Protein AF-A0A485NS63-F1 (afdb_monomer_lite)

InterPro domains:
  IPR000435 Tektins [PR00511] (71-87)
  IPR000435 Tektins [PR00511] (90-110)
  IPR000435 Tektins [PR00511] (144-156)
  IPR000435 Tektins [PTHR19960] (3-173)
  IPR048256 Tektin-like [PF03148] (3-168)

Secondary structure (DSSP, 8-state):
-HHHHHHHHHHHHHHHHHHHHHHHHHHHHHHHHHHHHHHHHHHHHHHHHHHHHHHHHHHHHHHHHHHHHHHHHHHHHHHHHHHHHHHHHHHT-SS-----SHHHHHHHHHHHHHHHHHHHHHHHHHHHHHHHHHHHHHHHHHHHHHHHHHHHHHIIIIIIHHHTSS----S-SSSS---S-------S-SSS------S---PPPPPPP-----------------------

Structure (mmCIF, N/CA/C/O backbone):
data_AF-A0A485NS63-F1
#
_entry.id   AF-A0A485NS63-F1
#
loop_
_atom_site.group_PDB
_atom_site.id
_atom_site.type_symbol
_atom_site.label_atom_id
_atom_site.label_alt_id
_atom_site.label_comp_id
_atom_site.label_asym_id
_atom_site.label_entity_id
_atom_site.label_seq_id
_atom_site.pdbx_PDB_ins_code
_atom_site.Cartn_x
_atom_site.Cartn_y
_atom_site.Cartn_z
_atom_site.occupancy
_atom_site.B_iso_or_equiv
_atom_site.auth_seq_id
_atom_site.auth_comp_id
_atom_site.auth_asym_id
_atom_site.auth_atom_id
_atom_site.pdbx_PDB_model_num
ATOM 1 N N . MET A 1 1 ? 49.672 12.891 -60.555 1.00 62.12 1 MET A N 1
ATOM 2 C CA . MET A 1 1 ? 48.317 12.352 -60.822 1.00 62.12 1 MET A CA 1
ATOM 3 C C . MET A 1 1 ? 48.054 11.037 -60.088 1.00 62.12 1 MET A C 1
ATOM 5 O O . MET A 1 1 ? 47.047 10.974 -59.404 1.00 62.12 1 MET A O 1
ATOM 9 N N . TRP A 1 2 ? 48.939 10.032 -60.141 1.00 69.06 2 TRP A N 1
ATOM 10 C CA . TRP A 1 2 ? 48.730 8.745 -59.444 1.00 69.06 2 TRP A CA 1
ATOM 11 C C . TRP A 1 2 ? 48.793 8.838 -57.904 1.00 69.06 2 TRP A C 1
ATOM 13 O O . TRP A 1 2 ? 47.933 8.287 -57.229 1.00 69.06 2 TRP A O 1
ATOM 23 N N . ALA A 1 3 ? 49.727 9.629 -57.355 1.00 76.44 3 ALA A N 1
ATOM 24 C CA . ALA A 1 3 ? 49.840 9.862 -55.908 1.00 76.44 3 ALA A CA 1
ATOM 25 C C . ALA A 1 3 ? 48.551 10.436 -55.284 1.00 76.44 3 ALA A C 1
ATOM 27 O O . ALA A 1 3 ? 48.070 9.915 -54.286 1.00 76.44 3 ALA A O 1
ATOM 28 N N . ASN A 1 4 ? 47.932 11.433 -55.929 1.00 83.44 4 ASN A N 1
ATOM 29 C CA . ASN A 1 4 ? 46.670 12.023 -55.463 1.00 83.44 4 ASN A CA 1
ATOM 30 C C . ASN A 1 4 ? 45.519 11.004 -55.475 1.00 83.44 4 ASN A C 1
ATOM 32 O O . ASN A 1 4 ? 44.643 11.055 -54.623 1.00 83.44 4 ASN A O 1
ATOM 36 N N . SER A 1 5 ? 45.509 10.073 -56.437 1.00 88.44 5 SER A N 1
ATOM 37 C CA . SER A 1 5 ? 44.486 9.026 -56.482 1.00 88.44 5 SER A CA 1
ATOM 38 C C . SER A 1 5 ? 44.635 8.041 -55.327 1.00 88.44 5 SER A C 1
ATOM 40 O O . SER A 1 5 ? 43.624 7.630 -54.777 1.00 88.44 5 SER A O 1
ATOM 42 N N . ILE A 1 6 ? 45.863 7.657 -54.969 1.00 87.88 6 ILE A N 1
ATOM 43 C CA . ILE A 1 6 ? 46.128 6.736 -53.852 1.00 87.88 6 ILE A CA 1
ATOM 44 C C . ILE A 1 6 ? 45.736 7.379 -52.525 1.00 87.88 6 ILE A C 1
ATOM 46 O O . ILE A 1 6 ? 45.041 6.748 -51.737 1.00 87.88 6 ILE A O 1
ATOM 50 N N . GLN A 1 7 ? 46.093 8.650 -52.326 1.00 89.31 7 GLN A N 1
ATOM 51 C CA . GLN A 1 7 ? 45.705 9.399 -51.129 1.00 89.31 7 GLN A CA 1
ATOM 52 C C . GLN A 1 7 ? 44.182 9.442 -50.943 1.00 89.31 7 GLN A C 1
ATOM 54 O O . GLN A 1 7 ? 43.695 9.176 -49.851 1.00 89.31 7 GLN A O 1
ATOM 59 N N . LEU A 1 8 ? 43.415 9.672 -52.015 1.00 90.69 8 LEU A N 1
ATOM 60 C CA . LEU A 1 8 ? 41.949 9.646 -51.949 1.00 90.69 8 LEU A CA 1
ATOM 61 C C . LEU A 1 8 ? 41.385 8.266 -51.572 1.00 90.69 8 LEU A C 1
ATOM 63 O O . LEU A 1 8 ? 40.382 8.190 -50.864 1.00 90.69 8 LEU A O 1
ATOM 67 N N . TRP A 1 9 ? 42.008 7.174 -52.027 1.00 89.81 9 TRP A N 1
ATOM 68 C CA . TRP A 1 9 ? 41.602 5.819 -51.637 1.00 89.81 9 TRP A CA 1
ATOM 69 C C . TRP A 1 9 ? 41.894 5.536 -50.164 1.00 89.81 9 TRP A C 1
ATOM 71 O O . TRP A 1 9 ? 41.043 4.982 -49.472 1.00 89.81 9 TRP A O 1
ATOM 81 N N . GLU A 1 10 ? 43.066 5.938 -49.676 1.00 90.38 10 GLU A N 1
ATOM 82 C CA . GLU A 1 10 ? 43.436 5.800 -48.264 1.00 90.38 10 GLU A CA 1
ATOM 83 C C . GLU A 1 10 ? 42.509 6.622 -47.359 1.00 90.38 10 GLU A C 1
ATOM 85 O O . GLU A 1 10 ? 42.050 6.130 -46.327 1.00 90.38 10 GLU A O 1
ATOM 90 N N . GLU A 1 11 ? 42.175 7.851 -47.755 1.00 92.12 11 GLU A N 1
ATOM 91 C CA . GLU A 1 11 ? 41.194 8.685 -47.055 1.00 92.12 11 GLU A CA 1
ATOM 92 C C . GLU A 1 11 ? 39.806 8.036 -47.041 1.00 92.12 11 GLU A C 1
ATOM 94 O O . GLU A 1 11 ? 39.180 7.961 -45.982 1.00 92.12 11 GLU A O 1
ATOM 99 N N . ALA A 1 12 ? 39.337 7.512 -48.178 1.00 90.31 12 ALA A N 1
ATOM 100 C CA . ALA A 1 12 ? 38.055 6.817 -48.260 1.00 90.31 12 ALA A CA 1
ATOM 101 C C . ALA A 1 12 ? 38.012 5.577 -47.350 1.00 90.31 12 ALA A C 1
ATOM 103 O O . ALA A 1 12 ? 37.054 5.407 -46.596 1.00 90.31 12 ALA A O 1
ATOM 104 N N . GLU A 1 13 ? 39.058 4.749 -47.358 1.00 87.31 13 GLU A N 1
ATOM 105 C CA . GLU A 1 13 ? 39.154 3.558 -46.505 1.00 87.31 13 GLU A CA 1
ATOM 106 C C . GLU A 1 13 ? 39.173 3.929 -45.013 1.00 87.31 13 GLU A C 1
ATOM 108 O O . GLU A 1 13 ? 38.449 3.341 -44.204 1.00 87.31 13 GLU A O 1
ATOM 113 N N . ASN A 1 14 ? 39.929 4.968 -44.644 1.00 89.00 14 ASN A N 1
ATOM 114 C CA . ASN A 1 14 ? 39.957 5.484 -43.275 1.00 89.00 14 ASN A CA 1
ATOM 115 C C . ASN A 1 14 ? 38.586 6.016 -42.829 1.00 89.00 14 ASN A C 1
ATOM 117 O O . ASN A 1 14 ? 38.180 5.791 -41.681 1.00 89.00 14 ASN A O 1
ATOM 121 N N . LEU A 1 15 ? 37.848 6.682 -43.722 1.00 90.62 15 LEU A N 1
ATOM 122 C CA . LEU A 1 15 ? 36.483 7.138 -43.455 1.00 90.62 15 LEU A CA 1
ATOM 123 C C . LEU A 1 15 ? 35.522 5.961 -43.257 1.00 90.62 15 LEU A C 1
ATOM 125 O O . LEU A 1 15 ? 34.758 5.977 -42.293 1.00 90.62 15 LEU A O 1
ATOM 129 N N . PHE A 1 16 ? 35.578 4.922 -44.096 1.00 87.50 16 PHE A N 1
ATOM 130 C CA . PHE A 1 16 ? 34.734 3.731 -43.930 1.00 87.50 16 PHE A CA 1
ATOM 131 C C . PHE A 1 16 ? 35.023 2.992 -42.629 1.00 87.50 16 PHE A C 1
ATOM 133 O O . PHE A 1 16 ? 34.089 2.615 -41.917 1.00 87.50 16 PHE A O 1
ATOM 140 N N . LYS A 1 17 ? 36.303 2.827 -42.287 1.00 84.50 17 LYS A N 1
ATOM 141 C CA . LYS A 1 17 ? 36.715 2.215 -41.024 1.00 84.50 17 LYS A CA 1
ATOM 142 C C . LYS A 1 17 ? 36.191 3.008 -39.828 1.00 84.50 17 LYS A C 1
ATOM 144 O O . LYS A 1 17 ? 35.553 2.441 -38.945 1.00 84.50 17 LYS A O 1
ATOM 149 N N . THR A 1 18 ? 36.380 4.327 -39.845 1.00 88.38 18 THR A N 1
ATOM 150 C CA . THR A 1 18 ? 35.898 5.215 -38.778 1.00 88.38 18 THR A CA 1
ATOM 151 C C . THR A 1 18 ? 34.375 5.180 -38.663 1.00 88.38 18 THR A C 1
ATOM 153 O O . THR A 1 18 ? 33.852 5.101 -37.553 1.00 88.38 18 THR A O 1
ATOM 156 N N . LEU A 1 19 ? 33.655 5.189 -39.789 1.00 88.75 19 LEU A N 1
ATOM 157 C CA . LEU A 1 19 ? 32.196 5.094 -39.815 1.00 88.75 19 LEU A CA 1
ATOM 158 C C . LEU A 1 19 ? 31.712 3.763 -39.230 1.00 88.75 19 LEU A C 1
ATOM 160 O O . LEU A 1 19 ? 30.816 3.760 -38.390 1.00 88.75 19 LEU A O 1
ATOM 164 N N . SER A 1 20 ? 32.322 2.645 -39.627 1.00 87.00 20 SER A N 1
ATOM 165 C CA . SER A 1 20 ? 31.996 1.320 -39.089 1.00 87.00 20 SER A CA 1
ATOM 166 C C . SER A 1 20 ? 32.211 1.265 -37.575 1.00 87.00 20 SER A C 1
ATOM 168 O O . SER A 1 20 ? 31.319 0.839 -36.838 1.00 87.00 20 SER A O 1
ATOM 170 N N . ASP A 1 21 ? 33.355 1.761 -37.095 1.00 87.25 21 ASP A N 1
ATOM 171 C CA . ASP A 1 21 ? 33.666 1.822 -35.664 1.00 87.25 21 ASP A CA 1
ATOM 172 C C . ASP A 1 21 ? 32.673 2.712 -34.904 1.00 87.25 21 ASP A C 1
ATOM 174 O O . ASP A 1 21 ? 32.244 2.375 -33.799 1.00 87.25 21 ASP A O 1
ATOM 178 N N . GLN A 1 22 ? 32.279 3.850 -35.484 1.00 90.06 22 GLN A N 1
ATOM 179 C CA . GLN A 1 22 ? 31.280 4.746 -34.900 1.00 90.06 22 GLN A CA 1
ATOM 180 C C . GLN A 1 22 ? 29.894 4.098 -34.846 1.00 90.06 22 GLN A C 1
ATOM 182 O O . GLN A 1 22 ? 29.249 4.157 -33.800 1.00 90.06 22 GLN A O 1
ATOM 187 N N . MET A 1 23 ? 29.447 3.449 -35.923 1.00 89.62 23 MET A N 1
ATOM 188 C CA . MET A 1 23 ? 28.164 2.740 -35.962 1.00 89.62 23 MET A CA 1
ATOM 189 C C . MET A 1 23 ? 28.118 1.621 -34.918 1.00 89.62 23 MET A C 1
ATOM 191 O O . MET A 1 23 ? 27.138 1.509 -34.180 1.00 89.62 23 MET A O 1
ATOM 195 N N . TRP A 1 24 ? 29.196 0.841 -34.802 1.00 87.94 24 TRP A N 1
ATOM 196 C CA . TRP A 1 24 ? 29.313 -0.214 -33.797 1.00 87.94 24 TRP A CA 1
ATOM 197 C C . TRP A 1 24 ? 29.271 0.336 -32.368 1.00 87.94 24 TRP A C 1
ATOM 199 O O . TRP A 1 24 ? 28.529 -0.171 -31.521 1.00 87.94 24 TRP A O 1
ATOM 209 N N . LYS A 1 25 ? 30.032 1.404 -32.096 1.00 91.88 25 LYS A N 1
ATOM 210 C CA . LYS A 1 25 ? 30.031 2.077 -30.790 1.00 91.88 25 LYS A CA 1
ATOM 211 C C . LYS A 1 25 ? 28.646 2.605 -30.438 1.00 91.88 25 LYS A C 1
ATOM 213 O O . LYS A 1 25 ? 28.197 2.384 -29.321 1.00 91.88 25 LYS A O 1
ATOM 218 N N . GLN A 1 26 ? 27.958 3.259 -31.373 1.00 90.88 26 GLN A N 1
ATOM 219 C CA . GLN A 1 26 ? 26.610 3.779 -31.136 1.00 90.88 26 GLN A CA 1
ATOM 220 C C . GLN A 1 26 ? 25.624 2.656 -30.816 1.00 90.88 26 GLN A C 1
ATOM 222 O O . GLN A 1 26 ? 24.935 2.718 -29.800 1.00 90.88 26 GLN A O 1
ATOM 227 N N . PHE A 1 27 ? 25.613 1.590 -31.618 1.00 90.88 27 PHE A N 1
ATOM 228 C CA . PHE A 1 27 ? 24.763 0.430 -31.361 1.00 90.88 27 PHE A CA 1
ATOM 229 C C . PHE A 1 27 ? 25.029 -0.177 -29.978 1.00 90.88 27 PHE A C 1
ATOM 231 O O 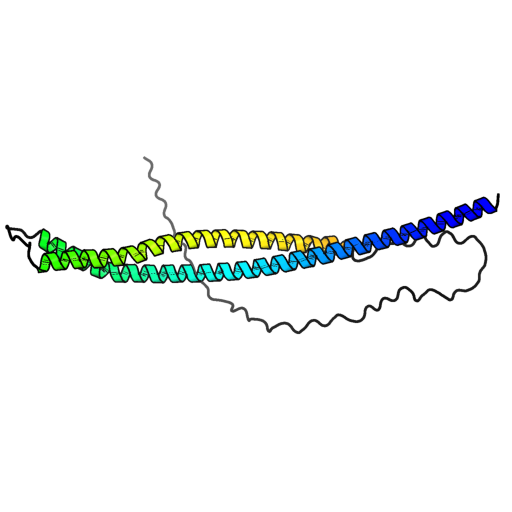. PHE A 1 27 ? 24.106 -0.330 -29.179 1.00 90.88 27 PHE A O 1
ATOM 238 N N . THR A 1 28 ? 26.298 -0.427 -29.651 1.00 91.81 28 THR A N 1
ATOM 239 C CA . THR A 1 28 ? 26.693 -0.997 -28.355 1.00 91.81 28 THR A CA 1
ATOM 240 C C . THR A 1 28 ? 26.289 -0.086 -27.196 1.00 91.81 28 THR A C 1
ATOM 242 O O . THR A 1 28 ? 25.679 -0.548 -26.237 1.00 91.81 28 THR A O 1
ATOM 245 N N . ASN A 1 29 ? 26.560 1.218 -27.299 1.00 94.25 29 ASN A N 1
ATOM 246 C CA . ASN A 1 29 ? 26.225 2.189 -26.260 1.00 94.25 29 ASN A CA 1
ATOM 247 C C . ASN A 1 29 ? 24.711 2.277 -26.029 1.00 94.25 29 ASN A C 1
ATOM 249 O O . ASN A 1 29 ? 24.271 2.281 -24.882 1.00 94.25 29 ASN A O 1
ATOM 253 N N . THR A 1 30 ? 23.909 2.309 -27.099 1.00 93.12 30 THR A N 1
ATOM 254 C CA . THR A 1 30 ? 22.442 2.335 -26.975 1.00 93.12 30 THR A CA 1
ATOM 255 C C . THR A 1 30 ? 21.895 1.052 -26.351 1.00 93.12 30 THR A C 1
ATOM 257 O O . THR A 1 30 ? 21.056 1.127 -25.458 1.00 93.12 30 THR A O 1
ATOM 260 N N . ASN A 1 31 ? 22.416 -0.119 -26.726 1.00 93.44 31 ASN A N 1
ATOM 261 C CA . ASN A 1 31 ? 21.994 -1.395 -26.143 1.00 93.44 31 ASN A CA 1
ATOM 262 C C . ASN A 1 31 ? 22.397 -1.531 -24.668 1.00 93.44 31 ASN A C 1
ATOM 264 O O . ASN A 1 31 ? 21.625 -2.062 -23.865 1.00 93.44 31 ASN A O 1
ATOM 268 N N . LEU A 1 32 ? 23.575 -1.026 -24.291 1.00 94.62 32 LEU A N 1
ATOM 269 C CA . LEU A 1 32 ? 23.987 -0.943 -22.889 1.00 94.62 32 LEU A CA 1
ATOM 270 C C . LEU A 1 32 ? 23.059 -0.015 -22.096 1.00 94.62 32 LEU A C 1
ATOM 272 O O . LEU A 1 32 ? 22.615 -0.390 -21.014 1.00 94.62 32 LEU A O 1
ATOM 276 N N . ALA A 1 33 ? 22.712 1.150 -22.650 1.00 95.00 33 ALA A N 1
ATOM 277 C CA . ALA A 1 33 ? 21.783 2.084 -22.018 1.00 95.00 33 ALA A CA 1
ATOM 278 C C . ALA A 1 33 ? 20.377 1.480 -21.842 1.00 95.00 33 ALA A C 1
ATOM 280 O O . ALA A 1 33 ? 19.802 1.595 -20.761 1.00 95.00 33 ALA A O 1
ATOM 281 N N . PHE A 1 34 ? 19.846 0.776 -22.850 1.00 94.88 34 PHE A N 1
ATOM 282 C CA . PHE A 1 34 ? 18.577 0.050 -22.723 1.00 94.88 34 PHE A CA 1
ATOM 283 C C . PHE A 1 34 ? 18.640 -1.022 -21.637 1.00 94.88 34 PHE A C 1
ATOM 285 O O . PHE A 1 34 ? 17.738 -1.108 -20.807 1.00 94.88 34 PHE A O 1
ATOM 292 N N . SER A 1 35 ? 19.713 -1.814 -21.609 1.00 95.38 35 SER A N 1
ATOM 293 C CA . SER A 1 35 ? 19.886 -2.873 -20.609 1.00 95.38 35 SER A CA 1
ATOM 294 C C . SER A 1 35 ? 19.949 -2.302 -19.187 1.00 95.38 35 SER A C 1
ATOM 296 O O . SER A 1 35 ? 19.319 -2.846 -18.280 1.00 95.38 35 SER A O 1
ATOM 298 N N . ALA A 1 36 ? 20.650 -1.178 -19.001 1.00 96.69 36 ALA A N 1
ATOM 299 C CA . ALA A 1 36 ? 20.700 -0.462 -17.730 1.00 96.69 36 ALA A CA 1
ATOM 300 C C . ALA A 1 36 ? 19.314 0.066 -17.320 1.00 96.69 36 ALA A C 1
ATOM 302 O O . ALA A 1 36 ? 18.857 -0.223 -16.217 1.00 96.69 36 ALA A O 1
ATOM 303 N N . CYS A 1 37 ? 18.600 0.741 -18.227 1.00 96.06 37 CYS A N 1
ATOM 304 C CA . CYS A 1 37 ? 17.249 1.249 -17.971 1.00 96.06 37 CYS A CA 1
ATOM 305 C C . CYS A 1 37 ? 16.272 0.121 -17.593 1.00 96.06 37 CYS A C 1
ATOM 307 O O . CYS A 1 37 ? 15.541 0.231 -16.610 1.00 96.06 37 CYS A O 1
ATOM 309 N N . ILE A 1 38 ? 16.300 -1.005 -18.313 1.00 97.00 38 ILE A N 1
ATOM 310 C CA . ILE A 1 38 ? 15.469 -2.178 -18.005 1.00 97.00 38 ILE A CA 1
ATOM 311 C C . ILE A 1 38 ? 15.783 -2.715 -16.604 1.00 97.00 38 ILE A C 1
ATOM 313 O O . ILE A 1 38 ? 14.854 -3.009 -15.847 1.00 97.00 38 ILE A O 1
ATOM 317 N N . SER A 1 39 ? 17.065 -2.822 -16.239 1.00 97.56 39 SER A N 1
ATOM 318 C CA . SER A 1 39 ? 17.483 -3.234 -14.893 1.00 97.56 39 SER A CA 1
ATOM 319 C C . SER A 1 39 ? 16.938 -2.283 -13.828 1.00 97.56 39 SER A C 1
ATOM 321 O O . SER A 1 39 ? 16.289 -2.722 -12.880 1.00 97.56 39 SER A O 1
ATOM 323 N N . GLU A 1 40 ? 17.135 -0.976 -14.007 1.00 97.75 40 GLU A N 1
ATOM 324 C CA . GLU A 1 40 ? 16.689 0.050 -13.062 1.00 97.75 40 GLU A CA 1
ATOM 325 C C . GLU A 1 40 ? 15.167 0.043 -12.879 1.00 97.75 40 GLU A C 1
ATOM 327 O O . GLU A 1 40 ? 14.667 0.037 -11.752 1.00 97.75 40 GLU A O 1
ATOM 332 N N . VAL A 1 41 ? 14.402 -0.005 -13.974 1.00 97.88 41 VAL A N 1
ATOM 333 C CA . VAL A 1 41 ? 12.934 -0.043 -13.916 1.00 97.88 41 VAL A CA 1
ATOM 334 C C . VAL A 1 41 ? 12.444 -1.349 -13.285 1.00 97.88 41 VAL A C 1
ATOM 336 O O . VAL A 1 41 ? 11.463 -1.334 -12.537 1.00 97.88 41 VAL A O 1
ATOM 339 N N . THR A 1 42 ? 13.133 -2.468 -13.520 1.00 98.12 42 THR A N 1
ATOM 340 C CA . THR A 1 42 ? 12.825 -3.752 -12.871 1.00 98.12 42 THR A CA 1
ATOM 341 C C . THR A 1 42 ? 13.042 -3.672 -11.361 1.00 98.12 42 THR A C 1
ATOM 343 O O . THR A 1 42 ? 12.164 -4.072 -10.592 1.00 98.12 42 THR A O 1
ATOM 346 N N . ASP A 1 43 ? 14.146 -3.076 -10.915 1.00 98.12 43 ASP A N 1
ATOM 347 C CA . ASP A 1 43 ? 14.420 -2.868 -9.491 1.00 98.12 43 ASP A CA 1
ATOM 348 C C . ASP A 1 43 ? 13.388 -1.946 -8.836 1.00 98.12 43 ASP A C 1
ATOM 350 O O . ASP A 1 43 ? 12.909 -2.220 -7.731 1.00 98.12 43 ASP A O 1
ATOM 354 N N . LEU A 1 44 ? 13.001 -0.862 -9.515 1.00 97.81 44 LEU A N 1
ATOM 355 C CA . LEU A 1 44 ? 11.942 0.034 -9.048 1.00 97.81 44 LEU A CA 1
ATOM 356 C C . LEU A 1 44 ? 10.597 -0.690 -8.947 1.00 97.81 44 LEU A C 1
ATOM 358 O O . LEU A 1 44 ? 9.908 -0.548 -7.937 1.00 97.81 44 LEU A O 1
ATOM 362 N N . LYS A 1 45 ? 10.241 -1.516 -9.936 1.00 98.00 45 LYS A N 1
ATOM 363 C CA . LYS A 1 45 ? 9.030 -2.344 -9.896 1.00 98.00 45 LYS A CA 1
ATOM 364 C C . LYS A 1 45 ? 9.047 -3.296 -8.696 1.00 98.00 45 LYS A C 1
ATOM 366 O O . LYS A 1 45 ? 8.055 -3.369 -7.975 1.00 98.00 45 LYS A O 1
ATOM 371 N N . ASN A 1 46 ? 10.166 -3.968 -8.427 1.00 98.12 46 ASN A N 1
ATOM 372 C CA . ASN A 1 46 ? 10.302 -4.873 -7.278 1.00 98.12 46 ASN A CA 1
ATOM 373 C C . ASN A 1 46 ? 10.157 -4.128 -5.936 1.00 98.12 46 ASN A C 1
ATOM 375 O O . ASN A 1 46 ? 9.502 -4.612 -5.005 1.00 98.12 46 ASN A O 1
ATOM 379 N N . LYS A 1 47 ? 10.721 -2.915 -5.837 1.00 98.31 47 LYS A N 1
ATOM 380 C CA . LYS A 1 47 ? 10.554 -2.039 -4.664 1.00 98.31 47 LYS A CA 1
ATOM 381 C C . LYS A 1 47 ? 9.091 -1.637 -4.471 1.00 98.31 47 LYS A C 1
ATOM 383 O O . LYS A 1 47 ? 8.587 -1.764 -3.357 1.00 98.31 47 LYS A O 1
ATOM 388 N N . LEU A 1 48 ? 8.399 -1.239 -5.541 1.00 98.31 48 LEU A N 1
ATOM 389 C CA . LEU A 1 48 ? 6.971 -0.902 -5.508 1.00 98.31 48 LEU A CA 1
ATOM 390 C C . LEU A 1 48 ? 6.107 -2.103 -5.093 1.00 98.31 48 LEU A C 1
ATOM 392 O O . LEU A 1 48 ? 5.217 -1.951 -4.263 1.00 98.31 48 LEU A O 1
ATOM 396 N N . GLN A 1 49 ? 6.398 -3.312 -5.587 1.00 98.31 49 GLN A N 1
ATOM 397 C CA . GLN A 1 49 ? 5.702 -4.537 -5.161 1.00 98.31 49 GLN A CA 1
ATOM 398 C C . GLN A 1 49 ? 5.906 -4.824 -3.671 1.00 98.31 49 GLN A C 1
ATOM 400 O O . GLN A 1 49 ? 4.963 -5.179 -2.965 1.00 98.31 49 GLN A O 1
ATOM 405 N N . THR A 1 50 ? 7.129 -4.627 -3.177 1.00 98.31 50 THR A N 1
ATOM 406 C CA . THR A 1 50 ? 7.441 -4.786 -1.751 1.00 98.31 50 THR A CA 1
ATOM 407 C C . THR A 1 50 ? 6.700 -3.752 -0.903 1.00 98.31 50 THR A C 1
ATOM 409 O O . THR A 1 50 ? 6.191 -4.087 0.164 1.00 98.31 50 THR A O 1
ATOM 412 N N . GLN A 1 51 ? 6.621 -2.499 -1.361 1.00 98.38 51 GLN A N 1
ATOM 413 C CA . GLN A 1 51 ? 5.847 -1.452 -0.691 1.00 98.38 51 GLN A CA 1
ATOM 414 C C . GLN A 1 51 ? 4.354 -1.782 -0.681 1.00 98.38 51 GLN A C 1
ATOM 416 O O . GLN A 1 51 ? 3.744 -1.720 0.380 1.00 98.38 51 GLN A O 1
ATOM 421 N N . LEU A 1 52 ? 3.792 -2.228 -1.807 1.00 98.56 52 LEU A N 1
ATOM 422 C CA . LEU A 1 52 ? 2.392 -2.641 -1.889 1.00 98.56 52 LEU A CA 1
ATOM 423 C C . LEU A 1 52 ? 2.076 -3.773 -0.903 1.00 98.56 52 LEU A C 1
ATOM 425 O O . LEU A 1 52 ? 1.077 -3.704 -0.195 1.00 98.56 52 LEU A O 1
ATOM 429 N N . ALA A 1 53 ? 2.944 -4.785 -0.803 1.00 98.38 53 ALA A N 1
ATOM 430 C CA . ALA A 1 53 ? 2.771 -5.873 0.159 1.00 98.38 53 ALA A CA 1
ATOM 431 C C . ALA A 1 53 ? 2.748 -5.370 1.615 1.00 98.38 53 ALA A C 1
ATOM 433 O O . ALA A 1 53 ? 1.920 -5.821 2.407 1.00 98.38 53 ALA A O 1
ATOM 434 N N . LYS A 1 54 ? 3.609 -4.402 1.957 1.00 98.44 54 LYS A N 1
ATOM 435 C CA . LYS A 1 54 ? 3.608 -3.758 3.280 1.00 98.44 54 LYS A CA 1
ATOM 436 C C . LYS A 1 54 ? 2.324 -2.969 3.525 1.00 98.44 54 LYS A C 1
ATOM 438 O O . LYS A 1 54 ? 1.699 -3.165 4.558 1.00 98.44 54 LYS A O 1
ATOM 443 N N . THR A 1 55 ? 1.884 -2.159 2.564 1.00 98.38 55 THR A N 1
ATOM 444 C CA . THR A 1 55 ? 0.630 -1.396 2.674 1.00 98.38 55 THR A CA 1
ATOM 445 C C . THR A 1 55 ? -0.579 -2.319 2.839 1.00 98.38 55 THR A C 1
ATOM 447 O O . THR A 1 55 ? -1.453 -2.042 3.651 1.00 98.38 55 THR A O 1
ATOM 450 N N . LEU A 1 56 ? -0.623 -3.458 2.140 1.00 98.56 56 LEU A N 1
ATOM 451 C CA . LEU A 1 56 ? -1.678 -4.462 2.329 1.00 98.56 56 LEU A CA 1
ATOM 452 C C . LEU A 1 56 ? -1.653 -5.079 3.735 1.00 98.56 56 LEU A C 1
ATOM 454 O O . LEU A 1 56 ? -2.706 -5.300 4.330 1.00 98.56 56 LEU A O 1
ATOM 458 N N . GLN A 1 57 ? -0.463 -5.330 4.285 1.00 98.50 57 GLN A N 1
ATOM 459 C CA . GLN A 1 57 ? -0.322 -5.790 5.665 1.00 98.50 57 GLN A CA 1
ATOM 460 C C . GLN A 1 57 ? -0.790 -4.724 6.671 1.00 98.50 57 GLN A C 1
ATOM 462 O O . GLN A 1 57 ? -1.476 -5.063 7.633 1.00 98.50 57 GLN A O 1
ATOM 467 N N . GLU A 1 58 ? -0.450 -3.454 6.453 1.00 98.38 58 GLU A N 1
ATOM 468 C CA . GLU A 1 58 ? -0.894 -2.327 7.286 1.00 98.38 58 GLU A CA 1
ATOM 469 C C . GLU A 1 58 ? -2.420 -2.161 7.243 1.00 98.38 58 GLU A C 1
ATOM 471 O O . GLU A 1 58 ? -3.040 -1.992 8.292 1.00 98.38 58 GLU A O 1
ATOM 476 N N . ILE A 1 59 ? -3.040 -2.306 6.065 1.00 98.50 59 ILE A N 1
ATOM 477 C CA . ILE A 1 59 ? -4.505 -2.324 5.900 1.00 98.50 59 ILE A CA 1
ATOM 478 C C . ILE A 1 59 ? -5.122 -3.435 6.754 1.00 98.50 59 ILE A C 1
ATOM 480 O O . ILE A 1 59 ? -5.999 -3.166 7.571 1.00 98.50 59 ILE A O 1
ATOM 484 N N . PHE A 1 60 ? -4.615 -4.665 6.640 1.00 98.50 60 PHE A N 1
ATOM 485 C CA . PHE A 1 60 ? -5.115 -5.792 7.431 1.00 98.50 60 PHE A CA 1
ATOM 486 C C . PHE A 1 60 ? -4.971 -5.552 8.944 1.00 98.50 60 PHE A C 1
ATOM 488 O O . PHE A 1 60 ? -5.849 -5.900 9.737 1.00 98.50 60 PHE A O 1
ATOM 495 N N . GLN A 1 61 ? -3.866 -4.947 9.380 1.00 98.31 61 GLN A N 1
ATOM 496 C CA . GLN A 1 61 ? -3.667 -4.588 10.786 1.00 98.31 61 GLN A CA 1
ATOM 497 C C . GLN A 1 61 ? -4.650 -3.502 11.248 1.00 98.31 61 GLN A C 1
ATOM 499 O O . GLN A 1 61 ? -5.192 -3.603 12.354 1.00 98.31 61 GLN A O 1
ATOM 504 N N . ALA A 1 62 ? -4.918 -2.498 10.411 1.00 98.25 62 ALA A N 1
ATOM 505 C CA . ALA A 1 62 ? -5.886 -1.442 10.692 1.00 98.25 62 ALA A CA 1
ATOM 506 C C . ALA A 1 62 ? -7.316 -1.997 10.809 1.00 98.25 62 ALA A C 1
ATOM 508 O O . ALA A 1 62 ? -8.003 -1.699 11.783 1.00 98.25 62 ALA A O 1
ATOM 509 N N . GLU A 1 63 ? -7.734 -2.876 9.895 1.00 98.31 63 GLU A N 1
ATOM 510 C CA . GLU A 1 63 ? -9.044 -3.547 9.930 1.00 98.31 63 GLU A CA 1
ATOM 511 C C . GLU A 1 63 ? -9.225 -4.395 11.198 1.00 98.31 63 GLU A C 1
ATOM 513 O O . GLU A 1 63 ? -10.255 -4.318 11.872 1.00 98.31 63 GLU A O 1
ATOM 518 N N . ASN A 1 64 ? -8.199 -5.157 11.589 1.00 98.38 64 ASN A N 1
ATOM 519 C CA . ASN A 1 64 ? -8.229 -5.898 12.852 1.00 98.38 64 ASN A CA 1
ATOM 520 C C . ASN A 1 64 ? -8.323 -4.966 14.065 1.00 98.38 64 ASN A C 1
ATOM 522 O O . ASN A 1 64 ? -9.034 -5.262 15.026 1.00 98.38 64 ASN A O 1
ATOM 526 N N . THR A 1 65 ? -7.620 -3.834 14.027 1.00 98.06 65 THR A N 1
ATOM 527 C CA . THR A 1 65 ? -7.662 -2.835 15.100 1.00 98.06 65 THR A CA 1
ATOM 528 C C . THR A 1 65 ? -9.053 -2.214 15.215 1.00 98.06 65 THR A C 1
ATOM 530 O O . THR A 1 65 ? -9.575 -2.121 16.325 1.00 98.06 65 THR A O 1
ATOM 533 N N . ILE A 1 66 ? -9.694 -1.882 14.089 1.00 98.44 66 ILE A N 1
ATOM 534 C CA . ILE A 1 66 ? -11.090 -1.420 14.026 1.00 98.44 66 ILE A CA 1
ATOM 535 C C . ILE A 1 66 ? -12.017 -2.438 14.698 1.00 98.44 66 ILE A C 1
ATOM 537 O O . ILE A 1 66 ? -12.725 -2.084 15.639 1.00 98.44 66 ILE A O 1
ATOM 541 N N . MET A 1 67 ? -11.930 -3.716 14.318 1.00 98.38 67 MET A N 1
ATOM 542 C CA . MET A 1 67 ? -12.752 -4.782 14.907 1.00 98.38 67 MET A CA 1
ATOM 543 C C . MET A 1 67 ? -12.559 -4.910 16.431 1.00 98.38 67 MET A C 1
ATOM 545 O O . MET A 1 67 ? -13.519 -5.106 17.183 1.00 98.38 67 MET A O 1
ATOM 549 N N . LEU A 1 68 ? -11.320 -4.792 16.920 1.00 98.25 68 LEU A N 1
ATOM 550 C CA .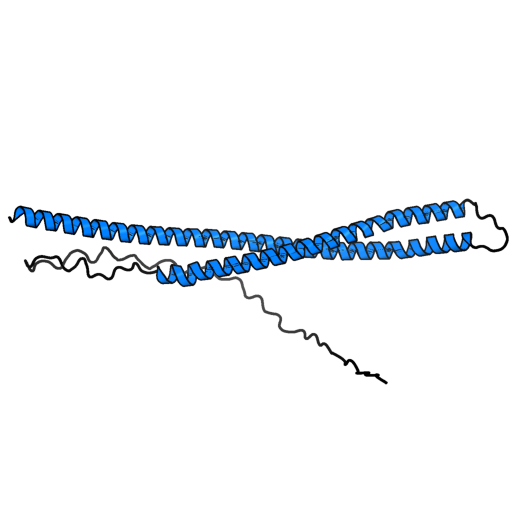 LEU A 1 68 ? -11.026 -4.830 18.357 1.00 98.25 68 LEU A CA 1
ATOM 551 C C . LEU A 1 68 ? -11.575 -3.603 19.097 1.00 98.25 68 LEU A C 1
ATOM 553 O O . LEU A 1 68 ? -12.097 -3.742 20.208 1.00 98.25 68 LEU A O 1
ATOM 557 N N . LEU A 1 69 ? -11.480 -2.417 18.493 1.00 98.12 69 LEU A N 1
ATOM 558 C CA . LEU A 1 69 ? -12.015 -1.175 19.051 1.00 98.12 69 LEU A CA 1
ATOM 559 C C . LEU A 1 69 ? -13.544 -1.211 19.117 1.00 98.12 69 LEU A C 1
ATOM 561 O O . LEU A 1 69 ? -14.101 -0.899 20.167 1.00 98.12 69 LEU A O 1
ATOM 565 N N . GLU A 1 70 ? -14.217 -1.676 18.066 1.00 98.00 70 GLU A N 1
ATOM 566 C CA . GLU A 1 70 ? -15.672 -1.865 18.045 1.00 98.00 70 GLU A CA 1
ATOM 567 C C . GLU A 1 70 ? -16.131 -2.823 19.149 1.00 98.00 70 GLU A C 1
ATOM 569 O O . GLU A 1 70 ? -17.037 -2.499 19.919 1.00 98.00 70 GLU A O 1
ATOM 574 N N . ARG A 1 71 ? -15.446 -3.963 19.319 1.00 97.31 71 ARG A N 1
ATOM 575 C CA . ARG A 1 71 ? -15.739 -4.901 20.415 1.00 97.31 71 ARG A CA 1
ATOM 576 C C . ARG A 1 71 ? -15.549 -4.254 21.791 1.00 97.31 71 ARG A C 1
ATOM 578 O O . ARG A 1 71 ? -16.351 -4.491 22.693 1.00 97.31 71 ARG A O 1
ATOM 585 N N . SER A 1 72 ? -14.509 -3.437 21.961 1.00 97.25 72 SER A N 1
ATOM 586 C CA . SER A 1 72 ? -14.245 -2.701 23.206 1.00 97.25 72 SER A CA 1
ATOM 587 C C . SER A 1 72 ? -15.334 -1.665 23.510 1.00 97.25 72 SER A C 1
ATOM 589 O O . SER A 1 72 ? -15.771 -1.551 24.657 1.00 97.25 72 SER A O 1
ATOM 591 N N . ILE A 1 73 ? -15.819 -0.954 22.486 1.00 97.31 73 ILE A N 1
ATOM 592 C CA . ILE A 1 73 ? -16.930 0.003 22.599 1.00 97.31 73 ILE A CA 1
ATOM 593 C C . ILE A 1 73 ? -18.196 -0.726 23.048 1.00 97.31 73 ILE A C 1
ATOM 595 O O . ILE A 1 73 ? -18.775 -0.343 24.064 1.00 97.31 73 ILE A O 1
ATOM 599 N N . MET A 1 74 ? -18.568 -1.813 22.365 1.00 96.06 74 MET A N 1
ATOM 600 C CA . MET A 1 74 ? -19.752 -2.615 22.699 1.00 96.06 74 MET A CA 1
ATOM 601 C C . MET A 1 74 ? -19.684 -3.172 24.131 1.00 96.06 74 MET A C 1
ATOM 603 O O . MET A 1 74 ? -20.665 -3.129 24.873 1.00 96.06 74 MET A O 1
ATOM 607 N N . ALA A 1 75 ? -18.509 -3.643 24.564 1.00 96.19 75 ALA A N 1
ATOM 608 C CA . ALA A 1 75 ? -18.309 -4.170 25.916 1.00 96.19 75 ALA A CA 1
ATOM 609 C C . ALA A 1 75 ? -18.484 -3.106 27.018 1.00 96.19 75 ALA A C 1
ATOM 611 O O . ALA A 1 75 ? -18.882 -3.436 28.135 1.00 96.19 75 ALA A O 1
ATOM 612 N N . LYS A 1 76 ? -18.180 -1.838 26.719 1.00 95.75 76 LYS A N 1
ATOM 613 C CA . LYS A 1 76 ? -18.298 -0.705 27.652 1.00 95.75 76 LYS A CA 1
ATOM 614 C C . LYS A 1 76 ? -19.662 -0.011 27.594 1.00 95.75 76 LYS A C 1
ATOM 616 O O . LYS A 1 76 ? -20.093 0.553 28.594 1.00 95.75 76 LYS A O 1
ATOM 621 N N . GLU A 1 77 ? -20.347 -0.069 26.458 1.00 96.06 77 GLU A N 1
ATOM 622 C CA . GLU A 1 77 ? -21.654 0.561 26.244 1.00 96.06 77 GLU A CA 1
ATOM 623 C C . GLU A 1 77 ? -22.748 -0.047 27.135 1.00 96.06 77 GLU A C 1
ATOM 625 O O . GLU A 1 77 ? -23.504 0.679 27.775 1.00 96.06 77 GLU A O 1
ATOM 630 N N . GLY A 1 78 ? -22.777 -1.377 27.270 1.00 94.50 78 GLY A N 1
ATOM 631 C CA . GLY A 1 78 ? -23.706 -2.074 28.168 1.00 94.50 78 GLY A CA 1
ATOM 632 C C . GLY A 1 78 ? -23.661 -1.580 29.626 1.00 94.50 78 GLY A C 1
ATOM 633 O O . GLY A 1 78 ? -24.685 -1.116 30.136 1.00 94.50 78 GLY A O 1
ATOM 634 N N . PRO A 1 79 ? -22.509 -1.648 30.323 1.00 96.00 79 PRO A N 1
ATOM 635 C CA . PRO A 1 79 ? -22.409 -1.163 31.699 1.00 96.00 79 PRO A CA 1
ATOM 636 C C . PRO A 1 79 ? -22.637 0.351 31.822 1.00 96.00 79 PRO A C 1
ATOM 638 O O . PRO A 1 79 ? -23.215 0.779 32.822 1.00 96.00 79 PRO A O 1
ATOM 641 N N . LEU A 1 80 ? -22.265 1.151 30.814 1.00 97.00 80 LEU A N 1
ATOM 642 C CA . LEU A 1 80 ? -22.550 2.590 30.793 1.00 97.00 80 LEU A CA 1
ATOM 643 C C . LEU A 1 80 ? -24.060 2.865 30.795 1.00 97.00 80 LEU A C 1
ATOM 645 O O . LEU A 1 80 ? -24.539 3.608 31.651 1.00 97.00 80 LEU A O 1
ATOM 649 N N . ASN A 1 81 ? -24.815 2.204 29.913 1.00 96.81 81 ASN A N 1
ATOM 650 C CA . ASN A 1 81 ? -26.270 2.348 29.822 1.00 96.81 81 ASN A CA 1
ATOM 651 C C . ASN A 1 81 ? -26.966 1.921 31.121 1.00 96.81 81 ASN A C 1
ATOM 653 O O . ASN A 1 81 ? -27.893 2.583 31.585 1.00 96.81 81 ASN A O 1
ATOM 657 N N . VAL A 1 82 ? -26.499 0.838 31.754 1.00 97.44 82 VAL A N 1
ATOM 658 C CA . VAL A 1 82 ? -27.031 0.394 33.052 1.00 97.44 82 VAL A CA 1
ATOM 659 C C . VAL A 1 82 ? -26.771 1.437 34.141 1.00 97.44 82 VAL A C 1
ATOM 661 O O . VAL A 1 82 ? -27.672 1.732 34.929 1.00 97.44 82 VAL A O 1
ATOM 664 N N . ALA A 1 83 ? -25.563 2.000 34.206 1.00 96.44 83 ALA A N 1
ATOM 665 C CA . ALA A 1 83 ? -25.218 3.027 35.186 1.00 96.44 83 ALA A CA 1
ATOM 666 C C . ALA A 1 83 ? -26.019 4.325 34.963 1.00 96.44 83 ALA A C 1
ATOM 668 O O . ALA A 1 83 ? -26.550 4.883 35.926 1.00 96.44 83 ALA A O 1
ATOM 669 N N . GLN A 1 84 ? -26.181 4.754 33.706 1.00 96.25 84 GLN A N 1
ATOM 670 C CA . GLN A 1 84 ? -27.004 5.907 33.322 1.00 96.25 84 GLN A CA 1
ATOM 671 C C . GLN A 1 84 ? -28.472 5.699 33.692 1.00 96.25 84 GLN A C 1
ATOM 673 O O . GLN A 1 84 ? -29.031 6.507 34.428 1.00 96.25 84 GLN A O 1
ATOM 678 N N . MET A 1 85 ? -29.067 4.569 33.305 1.00 96.94 85 MET A N 1
ATOM 679 C CA . MET A 1 85 ? -30.462 4.256 33.625 1.00 96.94 85 MET A CA 1
ATOM 680 C C . MET A 1 85 ? -30.706 4.224 35.143 1.00 96.94 85 MET A C 1
ATOM 682 O O . MET A 1 85 ? -31.711 4.738 35.632 1.00 96.94 85 MET A O 1
ATOM 686 N N . ARG A 1 86 ? -29.769 3.672 35.933 1.00 95.12 86 ARG A N 1
ATOM 687 C CA . ARG A 1 86 ? -29.842 3.692 37.409 1.00 95.12 86 ARG A CA 1
ATOM 688 C C . ARG A 1 86 ? -29.805 5.114 37.971 1.00 95.12 86 ARG A C 1
ATOM 690 O O . ARG A 1 86 ? -30.532 5.408 38.923 1.00 95.12 86 ARG A O 1
ATOM 697 N N . LEU A 1 87 ? -28.959 5.973 37.407 1.00 93.62 87 LEU A N 1
ATOM 698 C CA . LEU A 1 87 ? -28.834 7.374 37.802 1.00 93.62 87 LEU A CA 1
ATOM 699 C C . LEU A 1 87 ? -30.096 8.175 37.442 1.00 93.62 87 LEU A C 1
ATOM 701 O O . LEU A 1 87 ? -30.604 8.933 38.272 1.00 93.62 87 LEU A O 1
ATOM 705 N N . GLU A 1 88 ? -30.646 7.965 36.248 1.00 92.50 88 GLU A N 1
ATOM 706 C CA . GLU A 1 88 ? -31.907 8.557 35.794 1.00 92.50 88 GLU A CA 1
ATOM 707 C C . GLU A 1 88 ? -33.068 8.140 36.701 1.00 92.50 88 GLU A C 1
ATOM 709 O O . GLU A 1 88 ? -33.775 8.998 37.229 1.00 92.50 88 GLU A O 1
ATOM 714 N N . CYS A 1 89 ? -33.206 6.841 36.986 1.00 91.25 89 CYS A N 1
ATOM 715 C CA . CYS A 1 89 ? -34.246 6.321 37.878 1.00 91.25 89 CYS A CA 1
ATOM 716 C C . CYS A 1 89 ? -34.200 6.949 39.283 1.00 91.25 89 CYS A C 1
ATOM 718 O O . CYS A 1 89 ? -35.241 7.126 39.913 1.00 91.25 89 CYS A O 1
ATOM 720 N N . ARG A 1 90 ? -33.008 7.282 39.801 1.00 90.94 90 ARG A N 1
ATOM 721 C CA . ARG A 1 90 ? -32.864 8.007 41.077 1.00 90.94 90 ARG A CA 1
ATOM 722 C C . ARG A 1 90 ? -33.207 9.489 40.957 1.00 90.94 90 ARG A C 1
ATOM 724 O O . ARG A 1 90 ? -33.763 10.050 41.893 1.00 90.94 90 ARG A O 1
ATOM 731 N N . THR A 1 91 ? -32.897 10.105 39.822 1.00 87.38 91 THR A N 1
ATOM 732 C CA . THR A 1 91 ? -33.153 11.530 39.566 1.00 87.38 91 THR A CA 1
ATOM 733 C C . THR A 1 91 ? -34.650 11.826 39.410 1.00 87.38 91 THR A C 1
ATOM 735 O O . THR A 1 91 ? -35.107 12.889 39.821 1.00 87.38 91 THR A O 1
ATOM 738 N N . TRP A 1 92 ? -35.423 10.875 38.877 1.00 85.81 92 TRP A N 1
ATOM 739 C CA . TRP A 1 92 ? -36.852 11.029 38.570 1.00 85.81 92 TRP A CA 1
ATOM 740 C C . TRP A 1 92 ? -37.818 10.488 39.639 1.00 85.81 92 TRP A C 1
ATOM 742 O O . TRP A 1 92 ? -38.999 10.287 39.350 1.00 85.81 92 TRP A O 1
ATOM 752 N N . ARG A 1 93 ? -37.369 10.233 40.876 1.00 83.50 93 ARG A N 1
ATOM 753 C CA . ARG A 1 93 ? -38.269 9.721 41.923 1.00 83.50 93 ARG A CA 1
ATOM 754 C C . ARG A 1 93 ? -39.371 10.739 42.271 1.00 83.50 93 ARG A C 1
ATOM 756 O O . ARG A 1 93 ? -39.053 11.870 42.644 1.00 83.50 93 ARG A O 1
ATOM 763 N N . PRO A 1 94 ? -40.662 10.362 42.189 1.00 77.50 94 PRO A N 1
ATOM 764 C CA . PRO A 1 94 ? -41.753 11.228 42.621 1.00 77.50 94 PRO A CA 1
ATOM 765 C C . PRO A 1 94 ? -41.765 11.370 44.153 1.00 77.50 94 PRO A C 1
ATOM 767 O O . PRO A 1 94 ? -41.385 10.446 44.865 1.00 77.50 94 PRO A O 1
ATOM 770 N N . ASN A 1 95 ? -42.269 12.508 44.647 1.00 60.41 95 ASN A N 1
ATOM 771 C CA . ASN A 1 95 ? -42.414 12.861 46.071 1.00 60.41 95 ASN A CA 1
ATOM 772 C C . ASN A 1 95 ? -41.096 13.122 46.825 1.00 60.41 95 ASN A C 1
ATOM 774 O O . ASN A 1 95 ? -40.665 12.293 47.610 1.00 60.41 95 ASN A O 1
ATOM 778 N N . MET A 1 96 ? -40.498 14.305 46.621 1.00 57.78 96 MET A N 1
ATOM 779 C CA . MET A 1 96 ? -39.509 14.992 47.485 1.00 57.78 96 MET A CA 1
ATOM 780 C C . MET A 1 96 ? -38.460 14.123 48.227 1.00 57.78 96 MET A C 1
ATOM 782 O O . MET A 1 96 ? -37.989 14.502 49.298 1.00 57.78 96 MET A O 1
ATOM 786 N N . GLU A 1 97 ? -38.038 12.985 47.670 1.00 65.19 97 GLU A N 1
ATOM 787 C CA . GLU A 1 97 ? -36.857 12.263 48.139 1.00 6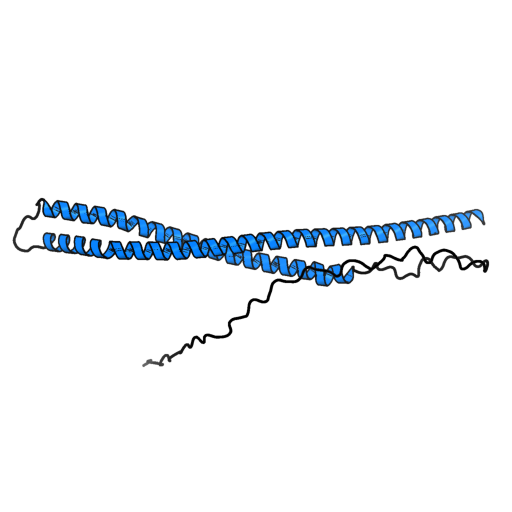5.19 97 GLU A CA 1
ATOM 788 C C . GLU A 1 97 ? -35.631 13.014 47.618 1.00 65.19 97 GLU A C 1
ATOM 790 O O . GLU A 1 97 ? -35.273 12.939 46.443 1.00 65.19 97 GLU A O 1
ATOM 795 N N . LEU A 1 98 ? -34.987 13.798 48.484 1.00 65.88 98 LEU A N 1
ATOM 796 C CA . LEU A 1 98 ? -33.742 14.473 48.138 1.00 65.88 98 LEU A CA 1
ATOM 797 C C . LEU A 1 98 ? -32.610 13.429 48.066 1.00 65.88 98 LEU A C 1
ATOM 799 O O . LEU A 1 98 ? -31.874 13.237 49.031 1.00 65.88 98 LEU A O 1
ATOM 803 N N . CYS A 1 99 ? -32.450 12.751 46.924 1.00 72.38 99 CYS A N 1
ATOM 804 C CA . CYS A 1 99 ? -31.390 11.761 46.673 1.00 72.38 99 CYS A CA 1
ATOM 805 C C . CYS A 1 99 ? -30.008 12.409 46.458 1.00 72.38 99 CYS A C 1
ATOM 807 O O . CYS A 1 99 ? -29.295 12.093 45.512 1.00 72.38 99 CYS A O 1
ATOM 809 N N . ARG A 1 100 ? -29.616 13.348 47.326 1.00 82.50 100 ARG A N 1
ATOM 810 C CA . ARG A 1 100 ? -28.241 13.872 47.422 1.00 82.50 100 ARG A CA 1
ATOM 811 C C . ARG A 1 100 ? -27.441 13.052 48.435 1.00 82.50 100 ARG A C 1
ATOM 813 O O . ARG A 1 100 ? -26.853 13.588 49.370 1.00 82.50 100 ARG A O 1
ATOM 820 N N . ASP A 1 101 ? -27.484 11.739 48.275 1.00 88.62 101 ASP A N 1
ATOM 821 C CA . ASP A 1 101 ? -26.902 10.746 49.167 1.00 88.62 101 ASP A CA 1
ATOM 822 C C . ASP A 1 101 ? -25.626 10.128 48.571 1.00 88.62 101 ASP A C 1
ATOM 824 O O . ASP A 1 101 ? -25.313 10.271 47.387 1.00 88.62 101 ASP A O 1
ATOM 828 N N . ILE A 1 102 ? -24.862 9.418 49.405 1.00 91.88 102 ILE A N 1
ATOM 829 C CA . ILE A 1 102 ? -23.593 8.785 49.007 1.00 91.88 102 ILE A CA 1
ATOM 830 C C . ILE A 1 102 ? -23.752 7.893 47.755 1.00 91.88 102 ILE A C 1
ATOM 832 O O . ILE A 1 102 ? -22.914 7.998 46.855 1.00 91.88 102 ILE A O 1
ATOM 836 N N . PRO A 1 103 ? -24.795 7.044 47.631 1.00 91.94 103 PRO A N 1
ATOM 837 C CA . PRO A 1 103 ? -25.000 6.247 46.425 1.00 91.94 103 PRO A CA 1
ATOM 838 C C . PRO A 1 103 ? -25.233 7.070 45.147 1.00 91.94 103 PRO A C 1
ATOM 840 O O . PRO A 1 103 ? -24.735 6.666 44.098 1.00 91.94 103 PRO A O 1
ATOM 843 N N . GLN A 1 104 ? -25.925 8.218 45.209 1.00 91.75 104 GLN A N 1
ATOM 844 C CA . GLN A 1 104 ? -26.078 9.105 44.047 1.00 91.75 104 GLN A CA 1
ATOM 845 C C . GLN A 1 104 ? -24.717 9.622 43.566 1.00 91.75 104 GLN A C 1
ATOM 847 O O . GLN A 1 104 ? -24.410 9.549 42.377 1.00 91.75 104 GLN A O 1
ATOM 852 N N . PHE A 1 105 ? -23.870 10.099 44.484 1.00 93.31 105 PHE A N 1
ATOM 853 C CA . PHE A 1 105 ? -22.523 10.568 44.137 1.00 93.31 105 PHE A CA 1
ATOM 854 C C . PHE A 1 105 ? -21.641 9.446 43.579 1.00 93.31 105 PHE A C 1
ATOM 856 O O . PHE A 1 105 ? -20.900 9.666 42.622 1.00 93.31 105 PHE A O 1
ATOM 863 N N . LYS A 1 106 ? -21.747 8.230 44.131 1.00 95.38 106 LYS A N 1
ATOM 864 C CA . LYS A 1 106 ? -21.030 7.054 43.617 1.00 95.38 106 LYS A CA 1
ATOM 865 C C . LYS A 1 106 ? -21.452 6.707 42.187 1.00 95.38 106 LYS A C 1
ATOM 867 O O . LYS A 1 106 ? -20.572 6.480 41.365 1.00 95.38 106 LYS A O 1
ATOM 872 N N . LEU A 1 107 ? -22.754 6.720 41.888 1.00 95.06 107 LEU A N 1
ATOM 873 C CA . LEU A 1 107 ? -23.275 6.467 40.539 1.00 95.06 107 LEU A CA 1
ATOM 874 C C . LEU A 1 107 ? -22.846 7.547 39.542 1.00 95.06 107 LEU A C 1
ATOM 876 O O . LEU A 1 107 ? -22.424 7.211 38.442 1.00 95.06 107 LEU A O 1
ATOM 880 N N . MET A 1 108 ? -22.883 8.829 39.923 1.00 95.25 108 MET A N 1
ATOM 881 C CA . MET A 1 108 ? -22.370 9.906 39.062 1.00 95.25 108 MET A CA 1
ATOM 882 C C . MET A 1 108 ? -20.886 9.709 38.734 1.00 95.25 108 MET A C 1
ATOM 884 O O . MET A 1 108 ? -20.489 9.839 37.578 1.00 95.25 108 MET A O 1
ATOM 888 N N . ASN A 1 109 ? -20.073 9.349 39.731 1.00 96.62 109 ASN A N 1
ATOM 889 C CA . ASN A 1 109 ? -18.654 9.083 39.516 1.00 96.62 109 ASN A CA 1
ATOM 890 C C . ASN A 1 109 ? -18.414 7.832 38.652 1.00 96.62 109 ASN A C 1
ATOM 892 O O . ASN A 1 109 ? -17.515 7.830 37.814 1.00 96.62 109 ASN A O 1
ATOM 896 N N . GLU A 1 110 ? -19.211 6.777 38.837 1.00 96.44 110 GLU A N 1
ATOM 897 C CA . GLU A 1 110 ? -19.171 5.565 38.011 1.00 96.44 110 GLU A CA 1
ATOM 898 C C . GLU A 1 110 ? -19.495 5.882 36.547 1.00 96.44 110 GLU A C 1
ATOM 900 O O . GLU A 1 110 ? -18.692 5.557 35.675 1.00 96.44 110 GLU A O 1
ATOM 905 N N . VAL A 1 111 ? -20.600 6.591 36.281 1.00 97.19 111 VAL A N 1
ATOM 906 C CA . VAL A 1 111 ? -20.983 7.032 34.928 1.00 97.19 111 VAL A CA 1
ATOM 907 C C . VAL A 1 111 ? -19.870 7.868 34.301 1.00 97.19 111 VAL A C 1
ATOM 909 O O . VAL A 1 111 ? -19.450 7.566 33.190 1.00 97.19 111 VAL A O 1
ATOM 912 N N . PHE A 1 112 ? -19.341 8.860 35.023 1.00 97.00 112 PHE A N 1
ATOM 913 C CA . PHE A 1 112 ? -18.255 9.711 34.529 1.00 97.00 112 PHE A CA 1
ATOM 914 C C . PHE A 1 112 ? -16.988 8.910 34.193 1.00 97.00 112 PHE A C 1
ATOM 916 O O . PHE A 1 112 ? -16.367 9.114 33.151 1.00 97.00 112 PHE A O 1
ATOM 923 N N . THR A 1 113 ? -16.615 7.962 35.056 1.00 96.50 113 THR A N 1
ATOM 924 C CA . THR A 1 113 ? -15.425 7.127 34.850 1.00 96.50 113 THR A CA 1
ATOM 925 C C . THR A 1 113 ? -15.600 6.197 33.650 1.00 96.50 113 THR A C 1
ATOM 927 O O . THR A 1 113 ? -14.703 6.093 32.812 1.00 96.50 113 THR A O 1
ATOM 930 N N . ILE A 1 114 ? -16.749 5.521 33.542 1.00 95.75 114 ILE A N 1
ATOM 931 C CA . ILE A 1 114 ? -17.024 4.607 32.429 1.00 95.75 114 ILE A CA 1
ATOM 932 C C . ILE A 1 114 ? -17.087 5.393 31.118 1.00 95.75 114 ILE A C 1
ATOM 934 O O . ILE A 1 114 ? -16.409 4.987 30.173 1.00 95.75 114 ILE A O 1
ATOM 938 N N . ASP A 1 115 ? -17.801 6.524 31.084 1.00 96.56 115 ASP A N 1
ATOM 939 C CA . ASP A 1 115 ? -17.907 7.394 29.907 1.00 96.56 115 ASP A CA 1
ATOM 940 C C . ASP A 1 115 ? -16.522 7.859 29.440 1.00 96.56 115 ASP A C 1
ATOM 942 O O . ASP A 1 115 ? -16.148 7.611 28.296 1.00 96.56 115 ASP A O 1
ATOM 946 N N . GLY A 1 116 ? -15.679 8.379 30.341 1.00 94.50 116 GLY A N 1
ATOM 947 C CA . GLY A 1 116 ? -14.312 8.781 29.992 1.00 94.50 116 GLY A CA 1
ATOM 948 C C . GLY A 1 116 ? -13.486 7.648 29.361 1.00 94.50 116 GLY A C 1
ATOM 949 O O . GLY A 1 116 ? -12.799 7.845 28.353 1.00 94.50 116 GLY A O 1
ATOM 950 N N . THR A 1 117 ? -13.593 6.422 29.889 1.00 94.75 117 THR A N 1
ATOM 951 C CA . THR A 1 117 ? -12.899 5.256 29.303 1.00 94.75 117 THR A CA 1
ATOM 952 C C . THR A 1 117 ? -13.565 4.695 28.042 1.00 94.75 117 THR A C 1
ATOM 954 O O . THR A 1 117 ? -12.932 3.919 27.324 1.00 94.75 117 THR A O 1
ATOM 957 N N . TRP A 1 118 ? -14.822 5.049 27.769 1.00 95.38 118 TRP A N 1
ATOM 958 C CA . TRP A 1 118 ? -15.581 4.658 26.580 1.00 95.38 118 TRP A CA 1
ATOM 959 C C . TRP A 1 118 ? -15.341 5.607 25.400 1.00 95.38 118 TRP A C 1
ATOM 961 O O . TRP A 1 118 ? -15.246 5.147 24.261 1.00 95.38 118 TRP A O 1
ATOM 971 N N . GLN A 1 119 ? -15.131 6.901 25.664 1.00 96.44 119 GLN A N 1
ATOM 972 C CA . GLN A 1 119 ? -14.773 7.881 24.632 1.00 96.44 119 GLN A CA 1
ATOM 973 C C . GLN A 1 119 ? -13.414 7.579 23.984 1.00 96.44 119 GLN A C 1
ATOM 975 O O . GLN A 1 119 ? -13.235 7.772 22.783 1.00 96.44 119 GLN A O 1
ATOM 980 N N . THR A 1 120 ? -12.452 7.053 24.752 1.00 95.50 120 THR A N 1
ATOM 981 C CA . THR A 1 120 ? -11.087 6.807 24.250 1.00 95.50 120 THR A CA 1
ATOM 982 C C . THR A 1 120 ? -11.053 5.820 23.064 1.00 95.50 120 THR A C 1
ATOM 984 O O . THR A 1 120 ? -10.512 6.186 22.019 1.00 95.50 120 THR A O 1
ATOM 987 N N . PRO A 1 121 ? -11.650 4.606 23.139 1.00 96.75 121 PRO A N 1
ATOM 988 C CA . PRO A 1 121 ? -11.754 3.717 21.977 1.00 96.75 121 PRO A CA 1
ATOM 989 C C . PRO A 1 121 ? -12.505 4.315 20.781 1.00 96.75 121 PRO A C 1
ATOM 991 O O . PRO A 1 121 ? -12.148 4.014 19.648 1.00 96.75 121 PRO A O 1
ATOM 994 N N . ARG A 1 122 ? -13.515 5.168 21.007 1.00 97.56 122 ARG A N 1
ATOM 995 C CA . ARG A 1 122 ? -14.281 5.816 19.926 1.00 97.56 122 ARG A CA 1
ATOM 996 C C . ARG A 1 122 ? -13.449 6.809 19.132 1.00 97.56 122 ARG A C 1
ATOM 998 O O . ARG A 1 122 ? -13.507 6.804 17.906 1.00 97.56 122 ARG A O 1
ATOM 1005 N N . LEU A 1 123 ? -12.655 7.623 19.823 1.00 97.31 123 LEU A N 1
ATOM 1006 C CA . LEU A 1 123 ? -11.720 8.529 19.165 1.00 97.31 123 LEU A CA 1
ATOM 1007 C C . LEU A 1 123 ? -10.701 7.741 18.333 1.00 97.31 123 LEU A C 1
ATOM 1009 O O . LEU A 1 123 ? -10.516 8.025 17.155 1.00 97.31 123 LEU A O 1
ATOM 1013 N N . ARG A 1 124 ? -10.106 6.693 18.920 1.00 97.38 124 ARG A N 1
ATOM 1014 C CA . ARG A 1 124 ? -9.154 5.824 18.208 1.00 97.38 124 ARG A CA 1
ATOM 1015 C C . ARG A 1 124 ? -9.776 5.116 17.010 1.00 97.38 124 ARG A C 1
ATOM 1017 O O . ARG A 1 124 ? -9.094 4.921 16.009 1.00 97.38 124 ARG A O 1
ATOM 1024 N N . LEU A 1 125 ? -11.049 4.732 17.100 1.00 98.25 125 LEU A N 1
ATOM 1025 C CA . LEU A 1 125 ? -11.776 4.113 15.995 1.00 98.25 125 LEU A CA 1
ATOM 1026 C C . LEU A 1 125 ? -11.855 5.074 14.806 1.00 98.25 125 LEU A C 1
ATOM 1028 O O . LEU A 1 125 ? -11.484 4.690 13.702 1.00 98.25 125 LEU A O 1
ATOM 1032 N N . TRP A 1 126 ? -12.248 6.324 15.058 1.00 98.00 126 TRP A N 1
ATOM 1033 C CA . TRP A 1 126 ? -12.293 7.375 14.040 1.00 98.00 126 TRP A CA 1
ATOM 1034 C C . TRP A 1 126 ? -10.926 7.627 13.395 1.00 98.00 126 TRP A C 1
ATOM 1036 O O . TRP A 1 126 ? -10.816 7.614 12.173 1.00 98.00 126 TRP A O 1
ATOM 1046 N N . GLU A 1 127 ? -9.873 7.786 14.202 1.00 98.00 127 GLU A N 1
ATOM 1047 C CA . GLU A 1 127 ? -8.500 7.971 13.703 1.00 98.00 127 GLU A CA 1
ATOM 1048 C C . GLU A 1 127 ? -8.035 6.785 12.838 1.00 98.00 127 GLU A C 1
ATOM 1050 O O . GLU A 1 127 ? -7.411 6.969 11.795 1.00 98.00 127 GLU A O 1
ATOM 1055 N N . THR A 1 128 ? -8.355 5.555 13.251 1.00 97.69 128 THR A N 1
ATOM 1056 C CA . THR A 1 128 ? -7.954 4.341 12.521 1.00 97.69 128 THR A CA 1
ATOM 1057 C C . THR A 1 128 ? -8.737 4.186 11.216 1.00 97.69 128 THR A C 1
ATOM 1059 O O . THR A 1 128 ? -8.175 3.729 10.222 1.00 97.69 128 THR A O 1
ATOM 1062 N N . GLN A 1 129 ? -10.014 4.576 11.191 1.00 98.31 129 GLN A N 1
ATOM 1063 C CA . GLN A 1 129 ? -10.833 4.586 9.975 1.00 98.31 129 GLN A CA 1
ATOM 1064 C C . GLN A 1 129 ? -10.314 5.602 8.949 1.00 98.31 129 GLN A C 1
ATOM 1066 O O . GLN A 1 129 ? -10.214 5.267 7.770 1.00 98.31 129 GLN A O 1
ATOM 1071 N N . ASP A 1 130 ? -9.925 6.801 9.388 1.00 98.12 130 ASP A N 1
ATOM 1072 C CA . ASP A 1 130 ? -9.304 7.814 8.522 1.00 98.12 130 ASP A CA 1
ATOM 1073 C C . ASP A 1 130 ? -7.957 7.323 7.960 1.00 98.12 130 ASP A C 1
ATOM 1075 O O . ASP A 1 130 ? -7.718 7.338 6.749 1.00 98.12 130 ASP A O 1
ATOM 1079 N N . MET A 1 131 ? -7.113 6.745 8.822 1.00 97.81 131 MET A N 1
ATOM 1080 C CA . MET A 1 131 ? -5.856 6.117 8.404 1.00 97.81 131 MET A CA 1
ATOM 1081 C C . MET A 1 131 ? -6.084 4.993 7.382 1.00 97.81 131 MET A C 1
ATOM 1083 O O . MET A 1 131 ? -5.345 4.891 6.402 1.00 97.81 131 MET A O 1
ATOM 1087 N N . LEU A 1 132 ? -7.109 4.157 7.574 1.00 98.38 132 LEU A N 1
ATOM 1088 C CA . LEU A 1 132 ? -7.456 3.092 6.634 1.00 98.38 132 LEU A CA 1
ATOM 1089 C C . LEU A 1 132 ? -7.823 3.661 5.257 1.00 98.38 132 LEU A C 1
ATOM 1091 O O . LEU A 1 132 ? -7.357 3.138 4.244 1.00 98.38 132 LEU A O 1
ATOM 1095 N N . GLN A 1 133 ? -8.596 4.750 5.199 1.00 98.25 133 GLN A N 1
ATOM 1096 C CA . GLN A 1 133 ? -8.918 5.414 3.931 1.00 98.25 133 GLN A CA 1
ATOM 1097 C C . GLN A 1 133 ? -7.650 5.898 3.215 1.00 98.25 133 GLN A C 1
ATOM 1099 O O . GLN A 1 133 ? -7.484 5.644 2.019 1.00 98.25 133 GLN A O 1
ATOM 1104 N N . LEU A 1 134 ? -6.716 6.514 3.946 1.00 98.25 134 LEU A N 1
ATOM 1105 C CA . LEU A 1 134 ? -5.433 6.951 3.393 1.00 98.25 134 LEU A CA 1
ATOM 1106 C C . LEU A 1 134 ? -4.593 5.778 2.858 1.00 98.25 134 LEU A C 1
ATOM 1108 O O . LEU A 1 134 ? -4.009 5.872 1.771 1.00 98.25 134 LEU A O 1
ATOM 1112 N N . LEU A 1 135 ? -4.547 4.658 3.583 1.00 98.44 135 LEU A N 1
ATOM 1113 C CA . LEU A 1 135 ? -3.838 3.452 3.148 1.00 98.44 135 LEU A CA 1
ATOM 1114 C C . LEU A 1 135 ? -4.452 2.858 1.875 1.00 98.44 135 LEU A C 1
ATOM 1116 O O . LEU A 1 135 ? -3.717 2.462 0.970 1.00 98.44 135 LEU A O 1
ATOM 1120 N N . VAL A 1 136 ? -5.784 2.845 1.760 1.00 98.44 136 VAL A N 1
ATOM 1121 C CA . VAL A 1 136 ? -6.484 2.375 0.553 1.00 98.44 136 VAL A CA 1
ATOM 1122 C C . VAL A 1 136 ? -6.180 3.274 -0.649 1.00 98.44 136 VAL A C 1
ATOM 1124 O O . VAL A 1 136 ? -5.885 2.760 -1.727 1.00 98.44 136 VAL A O 1
ATOM 1127 N N . MET A 1 137 ? -6.164 4.599 -0.475 1.00 98.50 137 MET A N 1
ATOM 1128 C CA . MET A 1 137 ? -5.750 5.522 -1.543 1.00 98.50 137 MET A CA 1
ATOM 1129 C C . MET A 1 137 ? -4.296 5.282 -1.968 1.00 98.50 137 MET A C 1
ATOM 1131 O O . MET A 1 137 ? -3.995 5.200 -3.160 1.00 98.50 137 MET A O 1
ATOM 1135 N N . THR A 1 138 ? -3.402 5.091 -0.996 1.00 98.19 138 THR A N 1
ATOM 1136 C CA . THR A 1 138 ? -1.985 4.793 -1.249 1.00 98.19 138 THR A CA 1
ATOM 1137 C C . THR A 1 138 ? -1.814 3.475 -2.006 1.00 98.19 138 THR A C 1
ATOM 1139 O O . THR A 1 138 ? -1.047 3.410 -2.966 1.00 98.19 138 THR A O 1
ATOM 1142 N N . LYS A 1 139 ? -2.570 2.434 -1.635 1.00 98.44 139 LYS A N 1
ATOM 1143 C CA . LYS A 1 139 ? -2.610 1.150 -2.348 1.00 98.44 139 LYS A CA 1
ATOM 1144 C C . LYS A 1 139 ? -2.991 1.349 -3.819 1.00 98.44 139 LYS A C 1
ATOM 1146 O O . LYS A 1 139 ? -2.270 0.865 -4.688 1.00 98.44 139 LYS A O 1
ATOM 1151 N N . CYS A 1 140 ? -4.072 2.079 -4.103 1.00 98.44 140 CYS A N 1
ATOM 1152 C CA . CYS A 1 140 ? -4.506 2.338 -5.479 1.00 98.44 140 CYS A CA 1
ATOM 1153 C C . CYS A 1 140 ? -3.433 3.074 -6.296 1.00 98.44 140 CYS A C 1
ATOM 1155 O O . CYS A 1 140 ? -3.189 2.717 -7.450 1.00 98.44 140 CYS A O 1
ATOM 1157 N N . GLN A 1 141 ? -2.747 4.054 -5.697 1.00 98.44 141 GLN A N 1
ATOM 1158 C CA . GLN A 1 141 ? -1.634 4.740 -6.356 1.00 98.44 141 GLN A CA 1
ATOM 1159 C C . GLN A 1 141 ? -0.480 3.777 -6.673 1.00 98.44 141 GLN A C 1
ATOM 1161 O O . GLN A 1 141 ? 0.042 3.789 -7.785 1.00 98.44 141 GLN A O 1
ATOM 1166 N N . LEU A 1 142 ? -0.092 2.916 -5.727 1.00 98.44 142 LEU A N 1
ATOM 1167 C CA . LEU A 1 142 ? 0.979 1.934 -5.932 1.00 98.44 142 LEU A CA 1
ATOM 1168 C C . LEU A 1 142 ? 0.632 0.912 -7.024 1.00 98.44 142 LEU A C 1
ATOM 1170 O O . LEU A 1 142 ? 1.491 0.562 -7.834 1.00 98.44 142 LEU A O 1
ATOM 1174 N N . GLU A 1 143 ? -0.618 0.447 -7.075 1.00 98.38 143 GLU A N 1
ATOM 1175 C CA . GLU A 1 143 ? -1.109 -0.447 -8.132 1.00 98.38 143 GLU A CA 1
ATOM 1176 C C . GLU A 1 143 ? -1.049 0.226 -9.509 1.0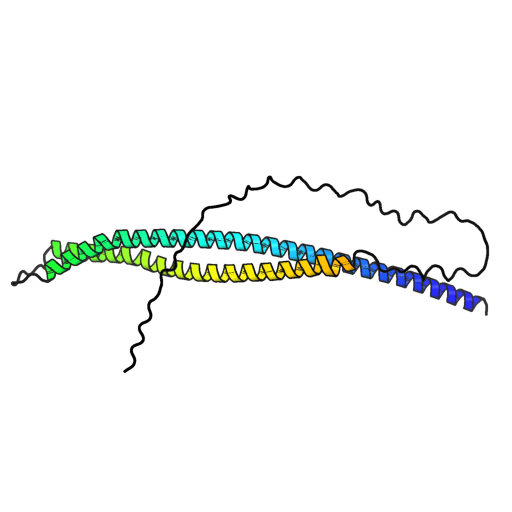0 98.38 143 GLU A C 1
ATOM 1178 O O . GLU A 1 143 ? -0.602 -0.389 -10.483 1.00 98.38 143 GLU A O 1
ATOM 1183 N N . HIS A 1 144 ? -1.430 1.504 -9.586 1.00 98.44 144 HIS A N 1
ATOM 1184 C CA . HIS A 1 144 ? -1.322 2.289 -10.811 1.00 98.44 144 HIS A CA 1
ATOM 1185 C C . HIS A 1 144 ? 0.136 2.444 -11.268 1.00 98.44 144 HIS A C 1
ATOM 1187 O O . HIS A 1 144 ? 0.457 2.130 -12.416 1.00 98.44 144 HIS A O 1
ATOM 1193 N N . GLU A 1 145 ? 1.037 2.851 -10.371 1.00 98.31 145 GLU A N 1
ATOM 1194 C CA . GLU A 1 145 ? 2.470 2.976 -10.669 1.00 98.31 145 GLU A CA 1
ATOM 1195 C C . GLU A 1 145 ? 3.065 1.646 -11.151 1.00 98.31 145 GLU A C 1
ATOM 1197 O O . GLU A 1 145 ? 3.814 1.610 -12.129 1.00 98.31 145 GLU A O 1
ATOM 1202 N N . LEU A 1 146 ? 2.695 0.525 -10.523 1.00 98.25 146 LEU A N 1
ATOM 1203 C CA . LEU A 1 146 ? 3.123 -0.804 -10.960 1.00 98.25 146 LEU A CA 1
ATOM 1204 C C . LEU A 1 146 ? 2.656 -1.136 -12.376 1.00 98.25 146 LEU A C 1
ATOM 1206 O O . LEU A 1 146 ? 3.442 -1.686 -13.153 1.00 98.25 146 LEU A O 1
ATOM 1210 N N . ALA A 1 147 ? 1.413 -0.800 -12.723 1.00 98.06 147 ALA A N 1
ATOM 1211 C CA . ALA A 1 147 ? 0.893 -0.995 -14.072 1.00 98.06 147 ALA A CA 1
ATOM 1212 C C . ALA A 1 147 ? 1.673 -0.155 -15.097 1.00 98.06 147 ALA A C 1
ATOM 1214 O O . ALA A 1 147 ? 2.064 -0.670 -16.147 1.00 98.06 147 ALA A O 1
ATOM 1215 N N . VAL A 1 148 ? 1.980 1.104 -14.764 1.00 98.25 148 VAL A N 1
ATOM 1216 C CA . VAL A 1 148 ? 2.800 1.984 -15.609 1.00 98.25 148 VAL A CA 1
ATOM 1217 C C . VAL A 1 148 ? 4.201 1.399 -15.803 1.00 98.25 148 VAL A C 1
ATOM 1219 O O . VAL A 1 148 ? 4.632 1.242 -16.945 1.00 98.25 148 VAL A O 1
ATOM 1222 N N . LYS A 1 149 ? 4.898 0.996 -14.730 1.00 97.88 149 LYS A N 1
ATOM 1223 C CA . LYS A 1 149 ? 6.243 0.396 -14.839 1.00 97.88 149 LYS A CA 1
ATOM 1224 C C . LYS A 1 149 ? 6.236 -0.931 -15.592 1.00 97.88 149 LYS A C 1
ATOM 1226 O O . LYS A 1 149 ? 7.168 -1.205 -16.344 1.00 97.88 149 LYS A O 1
ATOM 1231 N N . ALA A 1 150 ? 5.195 -1.747 -15.432 1.00 97.56 150 ALA A N 1
ATOM 1232 C CA . ALA A 1 150 ? 5.039 -2.977 -16.203 1.00 97.56 150 ALA A CA 1
ATOM 1233 C C . ALA A 1 150 ? 4.885 -2.692 -17.706 1.00 97.56 150 ALA A C 1
ATOM 1235 O O . ALA A 1 150 ? 5.509 -3.380 -18.512 1.00 97.56 150 ALA A O 1
ATOM 1236 N N . ASN A 1 151 ? 4.123 -1.657 -18.076 1.00 97.88 151 ASN A N 1
ATOM 1237 C CA . ASN A 1 151 ? 3.998 -1.222 -19.465 1.00 97.88 151 ASN A CA 1
ATOM 1238 C C . ASN A 1 151 ? 5.332 -0.693 -20.019 1.00 97.88 151 ASN A C 1
ATOM 1240 O O . ASN A 1 151 ? 5.751 -1.108 -21.095 1.00 97.88 151 ASN A O 1
ATOM 1244 N N . THR A 1 152 ? 6.047 0.152 -19.266 1.00 96.81 152 THR A N 1
ATOM 1245 C CA . THR A 1 152 ? 7.382 0.638 -19.662 1.00 96.81 152 THR A CA 1
ATOM 1246 C C . THR A 1 152 ? 8.343 -0.521 -19.934 1.00 96.81 152 THR A C 1
ATOM 1248 O O . THR A 1 152 ? 8.955 -0.566 -20.997 1.00 96.81 152 THR A O 1
ATOM 1251 N N . LEU A 1 153 ? 8.410 -1.509 -19.033 1.00 96.81 153 LEU A N 1
ATOM 1252 C CA . LEU A 1 153 ? 9.247 -2.696 -19.236 1.00 96.81 153 LEU A CA 1
ATOM 1253 C C . LEU A 1 153 ? 8.831 -3.500 -20.465 1.00 96.81 153 LEU A C 1
ATOM 1255 O O . LEU A 1 153 ? 9.699 -3.968 -21.196 1.00 96.81 153 LEU A O 1
ATOM 1259 N N . CYS A 1 154 ? 7.530 -3.667 -20.705 1.00 96.50 154 CYS A N 1
ATOM 1260 C CA . CYS A 1 154 ? 7.032 -4.364 -21.890 1.00 96.50 154 CYS A CA 1
ATOM 1261 C C . CYS A 1 154 ? 7.485 -3.659 -23.176 1.00 96.50 154 CYS A C 1
ATOM 1263 O O . CYS A 1 154 ? 7.991 -4.308 -24.089 1.00 96.50 154 CYS A O 1
ATOM 1265 N N . ILE A 1 155 ? 7.386 -2.329 -23.233 1.00 96.12 155 ILE A N 1
ATOM 1266 C CA . ILE A 1 155 ? 7.847 -1.548 -24.385 1.00 96.12 155 ILE A CA 1
ATOM 1267 C C . ILE A 1 155 ? 9.357 -1.736 -24.591 1.00 96.12 155 ILE A C 1
ATOM 1269 O O . ILE A 1 155 ? 9.784 -2.109 -25.687 1.00 96.12 155 ILE A O 1
ATOM 1273 N N . ASP A 1 156 ? 10.159 -1.545 -23.544 1.00 95.44 156 ASP A N 1
ATOM 1274 C CA . ASP A 1 156 ? 11.618 -1.596 -23.659 1.00 95.44 156 ASP A CA 1
ATOM 1275 C C . ASP A 1 156 ? 12.121 -3.002 -24.016 1.00 95.44 156 ASP A C 1
ATOM 1277 O O . ASP A 1 156 ? 12.984 -3.156 -24.882 1.00 95.44 156 ASP A O 1
ATOM 1281 N N . THR A 1 157 ? 11.552 -4.044 -23.405 1.00 93.50 157 THR A N 1
ATOM 1282 C CA . THR A 1 157 ? 11.981 -5.436 -23.618 1.00 93.50 157 THR A CA 1
ATOM 1283 C C . THR A 1 157 ? 11.400 -6.048 -24.893 1.00 93.50 157 THR A C 1
ATOM 1285 O O . THR A 1 157 ? 12.134 -6.646 -25.682 1.00 93.50 157 THR A O 1
ATOM 1288 N N . GLU A 1 158 ? 10.095 -5.898 -25.135 1.00 93.19 158 GLU A N 1
ATOM 1289 C CA . GLU A 1 158 ? 9.408 -6.583 -26.233 1.00 93.19 158 GLU A CA 1
ATOM 1290 C C . GLU A 1 158 ? 9.378 -5.786 -27.535 1.00 93.19 158 GLU A C 1
ATOM 1292 O O . GLU A 1 158 ? 9.192 -6.381 -28.601 1.00 93.19 158 GLU A O 1
ATOM 1297 N N . LYS A 1 159 ? 9.520 -4.458 -27.497 1.00 92.12 159 LYS A N 1
ATOM 1298 C CA . LYS A 1 159 ? 9.526 -3.629 -28.713 1.00 92.12 159 LYS A CA 1
ATOM 1299 C C . LYS A 1 159 ? 10.941 -3.174 -29.034 1.00 92.12 159 LYS A C 1
ATOM 1301 O O . LYS A 1 159 ? 11.509 -3.632 -30.024 1.00 92.12 159 LYS A O 1
ATOM 1306 N N . CYS A 1 160 ? 11.530 -2.345 -28.175 1.00 92.06 160 CYS A N 1
ATOM 1307 C CA . CYS A 1 160 ? 12.812 -1.693 -28.447 1.00 92.06 160 CYS A CA 1
ATOM 1308 C C . CYS A 1 160 ? 13.958 -2.709 -28.544 1.00 92.06 160 CYS A C 1
ATOM 1310 O O . CYS A 1 160 ? 14.595 -2.835 -29.592 1.00 92.06 160 CYS A O 1
ATOM 1312 N N . MET A 1 161 ? 14.172 -3.508 -27.495 1.00 91.06 161 MET A N 1
ATOM 1313 C CA . MET A 1 161 ? 15.267 -4.481 -27.471 1.00 91.06 161 MET A CA 1
ATOM 1314 C C . MET A 1 161 ? 15.099 -5.591 -28.505 1.00 91.06 161 MET A C 1
ATOM 1316 O O . MET A 1 161 ? 16.092 -6.048 -29.062 1.00 91.06 161 MET A O 1
ATOM 1320 N N . ASN A 1 162 ? 13.866 -5.988 -28.831 1.00 88.88 162 ASN A N 1
ATOM 1321 C CA . ASN A 1 162 ? 13.613 -6.949 -29.907 1.00 88.88 162 ASN A CA 1
ATOM 1322 C C . ASN A 1 162 ? 14.080 -6.441 -31.280 1.00 88.88 162 ASN A C 1
ATOM 1324 O O . ASN A 1 162 ? 14.636 -7.226 -32.047 1.00 88.88 162 ASN A O 1
ATOM 1328 N N . MET A 1 163 ? 13.913 -5.148 -31.579 1.00 86.94 163 MET A N 1
ATOM 1329 C CA . MET A 1 163 ? 14.422 -4.535 -32.815 1.00 86.94 163 MET A CA 1
ATOM 1330 C C . MET A 1 163 ? 15.954 -4.415 -32.826 1.00 86.94 163 MET A C 1
ATOM 1332 O O . MET A 1 163 ? 16.568 -4.427 -33.888 1.00 86.94 163 MET A O 1
ATOM 1336 N N . HIS A 1 164 ? 16.571 -4.325 -31.648 1.00 85.69 164 HIS A N 1
ATOM 1337 C CA . HIS A 1 164 ? 18.004 -4.085 -31.459 1.00 85.69 164 HIS A CA 1
ATOM 1338 C C . HIS A 1 164 ? 18.835 -5.359 -31.223 1.00 85.69 164 HIS A C 1
ATOM 1340 O O . HIS A 1 164 ? 20.020 -5.272 -30.898 1.00 85.69 164 HIS A O 1
ATOM 1346 N N . LYS A 1 165 ? 18.254 -6.553 -31.406 1.00 84.06 165 LYS A N 1
ATOM 1347 C CA . LYS A 1 165 ? 18.963 -7.835 -31.214 1.00 84.06 165 LYS A CA 1
ATOM 1348 C C . LYS A 1 165 ? 20.110 -8.055 -32.193 1.00 84.06 165 LYS A C 1
ATOM 1350 O O . LYS A 1 165 ? 21.054 -8.772 -31.878 1.00 84.06 165 LYS A O 1
ATOM 1355 N N . THR A 1 166 ? 20.024 -7.473 -33.383 1.00 83.94 166 THR A N 1
ATOM 1356 C CA . THR A 1 166 ? 20.997 -7.694 -34.452 1.00 83.94 166 THR A CA 1
ATOM 1357 C C . THR A 1 166 ? 21.529 -6.357 -34.926 1.00 83.94 166 THR A C 1
ATOM 1359 O O . THR A 1 166 ? 20.758 -5.460 -35.259 1.00 83.94 166 THR A O 1
ATOM 1362 N N . PHE A 1 167 ? 22.856 -6.228 -34.966 1.00 80.00 167 PHE A N 1
ATOM 1363 C CA . PHE A 1 167 ? 23.494 -5.041 -35.515 1.00 80.00 167 PHE A CA 1
ATOM 1364 C C . PHE A 1 167 ? 23.089 -4.885 -36.990 1.00 80.00 167 PHE A C 1
ATOM 1366 O O . PHE A 1 167 ? 23.292 -5.821 -37.772 1.00 80.00 167 PHE A O 1
ATOM 1373 N N . PRO A 1 168 ? 22.518 -3.738 -37.399 1.00 68.62 168 PRO A N 1
ATOM 1374 C CA . PRO A 1 168 ? 22.060 -3.532 -38.764 1.00 68.62 168 PRO A CA 1
ATOM 1375 C C . PRO A 1 168 ? 23.252 -3.217 -39.674 1.00 68.62 168 PRO A C 1
ATOM 1377 O O . PRO A 1 168 ? 23.404 -2.108 -40.174 1.00 68.62 168 PRO A O 1
ATOM 1380 N N . CYS A 1 169 ? 24.112 -4.204 -39.910 1.00 63.09 169 CYS A N 1
ATOM 1381 C CA . CYS A 1 169 ? 25.096 -4.148 -40.979 1.00 63.09 169 CYS A CA 1
ATOM 1382 C C . CYS A 1 169 ? 24.631 -5.042 -42.121 1.00 63.09 169 CYS A C 1
ATOM 1384 O O . CYS A 1 169 ? 24.993 -6.213 -42.223 1.00 63.09 169 CYS A O 1
ATOM 1386 N N . THR A 1 170 ? 23.847 -4.474 -43.037 1.00 56.06 170 THR A N 1
ATOM 1387 C CA . THR A 1 170 ? 23.751 -5.033 -44.386 1.00 56.06 170 THR A CA 1
ATOM 1388 C C . THR A 1 170 ? 25.121 -4.880 -45.046 1.00 56.06 170 THR A C 1
ATOM 1390 O O . THR A 1 170 ? 25.455 -3.829 -45.594 1.00 56.06 170 THR A O 1
ATOM 1393 N N . LEU A 1 171 ? 25.938 -5.930 -44.941 1.00 49.09 171 LEU A N 1
ATOM 1394 C CA . LEU A 1 171 ? 27.239 -6.095 -45.587 1.00 49.09 171 LEU A CA 1
ATOM 1395 C C . LEU A 1 171 ? 27.120 -5.920 -47.110 1.00 49.09 171 LEU A C 1
ATOM 1397 O O . LEU A 1 171 ? 26.933 -6.874 -47.862 1.00 49.09 171 LEU A O 1
ATOM 1401 N N . ARG A 1 172 ? 27.228 -4.675 -47.575 1.00 48.41 172 ARG A N 1
ATOM 1402 C CA . ARG A 1 172 ? 27.451 -4.326 -48.988 1.00 48.41 172 ARG A CA 1
ATOM 1403 C C . ARG A 1 172 ? 28.528 -3.251 -49.180 1.00 48.41 172 ARG A C 1
ATOM 1405 O O . ARG A 1 172 ? 28.953 -3.055 -50.313 1.00 48.41 172 ARG A O 1
ATOM 1412 N N . LEU A 1 173 ? 29.006 -2.602 -48.113 1.00 48.91 173 LEU A N 1
ATOM 1413 C CA . LEU A 1 173 ? 29.950 -1.480 -48.226 1.00 48.91 173 LEU A CA 1
ATOM 1414 C C . LEU A 1 173 ? 31.435 -1.896 -48.223 1.00 48.91 173 LEU A C 1
ATOM 1416 O O . LEU A 1 173 ? 32.212 -1.280 -48.938 1.00 48.91 173 LEU A O 1
ATOM 1420 N N . CYS A 1 174 ? 31.833 -2.987 -47.555 1.00 46.59 174 CYS A N 1
ATOM 1421 C CA . CYS A 1 174 ? 33.253 -3.391 -47.499 1.00 46.59 174 CYS A CA 1
ATOM 1422 C C . CYS A 1 174 ? 33.731 -4.307 -48.645 1.00 46.59 174 CYS A C 1
ATOM 1424 O O . CYS A 1 174 ? 34.926 -4.535 -48.783 1.00 46.59 174 CYS A O 1
ATOM 1426 N N . GLN A 1 175 ? 32.842 -4.856 -49.483 1.00 46.62 175 GLN A N 1
ATOM 1427 C CA . GLN A 1 175 ? 33.250 -5.787 -50.557 1.00 46.62 175 GLN A CA 1
ATOM 1428 C C . GLN A 1 175 ? 33.535 -5.114 -51.910 1.00 46.62 175 GLN A C 1
ATOM 1430 O O . GLN A 1 175 ? 34.046 -5.774 -52.813 1.00 46.62 175 GLN A O 1
ATOM 1435 N N . ARG A 1 176 ? 33.198 -3.830 -52.100 1.00 44.50 176 ARG A N 1
ATOM 1436 C CA . ARG A 1 176 ? 33.197 -3.207 -53.441 1.00 44.50 176 ARG A CA 1
ATOM 1437 C C . ARG A 1 176 ? 34.462 -2.409 -53.792 1.00 44.50 176 ARG A C 1
ATOM 1439 O O . ARG A 1 176 ? 34.529 -1.881 -54.895 1.00 44.50 176 ARG A O 1
ATOM 1446 N N . MET A 1 177 ? 35.467 -2.338 -52.919 1.00 43.22 177 MET A N 1
ATOM 1447 C CA . MET A 1 177 ? 36.709 -1.595 -53.196 1.00 43.22 177 MET A CA 1
ATOM 1448 C C . MET A 1 177 ? 37.966 -2.470 -53.123 1.00 43.22 177 MET A C 1
ATOM 1450 O O . MET A 1 177 ? 39.000 -2.040 -52.634 1.00 43.22 177 MET A O 1
ATOM 1454 N N . ARG A 1 178 ? 37.914 -3.699 -53.653 1.00 41.34 178 ARG A N 1
ATOM 1455 C CA . ARG A 1 178 ? 39.141 -4.336 -54.159 1.00 41.34 178 ARG A CA 1
ATOM 1456 C C . ARG A 1 178 ? 39.332 -3.881 -55.608 1.00 41.34 178 ARG A C 1
ATOM 1458 O O . ARG A 1 178 ? 38.478 -4.209 -56.436 1.00 41.34 178 ARG A O 1
ATOM 1465 N N . PRO A 1 179 ? 40.387 -3.110 -55.930 1.00 41.16 179 PRO A N 1
ATOM 1466 C CA . PRO A 1 179 ? 40.737 -2.831 -57.314 1.00 41.16 179 PRO A CA 1
ATOM 1467 C C . PRO A 1 179 ? 40.945 -4.161 -58.041 1.00 41.16 179 PRO A C 1
ATOM 1469 O O . PRO A 1 179 ? 41.494 -5.100 -57.470 1.00 41.16 179 PRO A O 1
ATOM 1472 N N . PHE A 1 180 ? 40.472 -4.242 -59.283 1.00 42.81 180 PHE A N 1
ATOM 1473 C CA . PHE A 1 180 ? 40.751 -5.346 -60.197 1.00 42.81 180 PHE A CA 1
ATOM 1474 C C . PHE A 1 180 ? 42.251 -5.685 -60.174 1.00 42.81 180 PHE A C 1
ATOM 1476 O O . PHE A 1 180 ? 43.062 -4.887 -60.636 1.00 42.81 180 PHE A O 1
ATOM 1483 N N . GLY A 1 181 ? 42.608 -6.850 -59.633 1.00 41.75 181 GLY A N 1
ATOM 1484 C CA . GLY A 1 181 ? 43.994 -7.302 -59.561 1.00 41.75 181 GLY A CA 1
ATOM 1485 C C . GLY A 1 181 ? 44.173 -8.468 -58.597 1.00 41.75 181 GLY A C 1
ATOM 1486 O O . GLY A 1 181 ? 44.168 -8.287 -57.387 1.00 41.75 181 GLY A O 1
ATOM 1487 N N . ASP A 1 182 ? 44.358 -9.640 -59.190 1.00 36.75 182 ASP A N 1
ATOM 1488 C CA . ASP A 1 182 ? 45.031 -10.819 -58.646 1.00 36.75 182 ASP A CA 1
ATOM 1489 C C . ASP A 1 182 ? 44.225 -11.801 -57.782 1.00 36.75 182 ASP A C 1
ATOM 1491 O O . ASP A 1 182 ? 44.012 -11.681 -56.575 1.00 36.75 182 ASP A O 1
ATOM 1495 N N . ASN A 1 183 ? 43.861 -12.883 -58.473 1.00 48.56 183 ASN A N 1
ATOM 1496 C CA . ASN A 1 183 ? 43.563 -14.193 -57.924 1.00 48.56 183 ASN A CA 1
ATOM 1497 C C . ASN A 1 183 ? 44.772 -14.701 -57.119 1.00 48.56 183 ASN A C 1
ATOM 1499 O O . ASN A 1 183 ? 45.682 -15.295 -57.691 1.00 48.56 183 ASN A O 1
ATOM 1503 N N . HIS A 1 184 ? 44.781 -14.517 -55.800 1.00 39.69 184 HIS A N 1
ATOM 1504 C CA . HIS A 1 184 ? 45.557 -15.383 -54.914 1.00 39.69 184 HIS A CA 1
ATOM 1505 C C . HIS A 1 184 ? 45.015 -15.363 -53.477 1.00 39.69 184 HIS A C 1
ATOM 1507 O O . HIS A 1 184 ? 44.802 -14.309 -52.885 1.00 39.69 184 HIS A O 1
ATOM 1513 N N . LEU A 1 185 ? 44.850 -16.570 -52.924 1.00 36.28 185 LEU A N 1
ATOM 1514 C CA . LEU A 1 185 ? 44.640 -16.900 -51.507 1.00 36.28 185 LEU A CA 1
ATOM 1515 C C . LEU A 1 185 ? 43.295 -16.512 -50.866 1.00 36.28 185 LEU A C 1
ATOM 1517 O O . LEU A 1 185 ? 43.170 -15.603 -50.050 1.00 36.28 185 LEU A O 1
ATOM 1521 N N . LEU A 1 186 ? 42.311 -17.379 -51.117 1.00 47.06 186 LEU A N 1
ATOM 1522 C CA . LEU A 1 186 ? 41.401 -17.849 -50.072 1.00 47.06 186 LEU A CA 1
ATOM 1523 C C . LEU A 1 186 ? 42.221 -18.574 -48.991 1.00 47.06 186 LEU A C 1
ATOM 1525 O O . LEU A 1 186 ? 42.557 -19.738 -49.170 1.00 47.06 186 LEU A O 1
ATOM 1529 N N . SER A 1 187 ? 42.583 -17.885 -47.910 1.00 42.66 187 SER A N 1
ATOM 1530 C CA . SER A 1 187 ? 42.901 -18.479 -46.599 1.00 42.66 187 SER A CA 1
ATOM 1531 C C . SER A 1 187 ? 43.386 -17.375 -45.666 1.00 42.66 187 SER A C 1
ATOM 1533 O O . SER A 1 187 ? 44.584 -17.128 -45.621 1.00 42.66 187 SER A O 1
ATOM 1535 N N . LEU A 1 188 ? 42.468 -16.705 -44.966 1.00 42.22 188 LEU A N 1
ATOM 1536 C CA . LEU A 1 188 ? 42.638 -16.083 -43.638 1.00 42.22 188 LEU A CA 1
ATOM 1537 C C . LEU A 1 188 ? 41.483 -15.097 -43.435 1.00 42.22 188 LEU A C 1
ATOM 1539 O O . LEU A 1 188 ? 41.421 -14.065 -44.097 1.00 42.22 188 LEU A O 1
ATOM 1543 N N . GLY A 1 189 ? 40.556 -15.432 -42.534 1.00 36.00 189 GLY A N 1
ATOM 1544 C CA . GLY A 1 189 ? 39.516 -14.493 -42.102 1.00 36.00 189 GLY A CA 1
ATOM 1545 C C . GLY A 1 189 ? 38.139 -15.073 -41.779 1.00 36.00 189 GLY A C 1
ATOM 1546 O O . GLY A 1 189 ? 37.209 -14.293 -41.610 1.00 36.00 189 GLY A O 1
ATOM 1547 N N . SER A 1 190 ? 37.973 -16.396 -41.678 1.00 37.91 190 SER A N 1
ATOM 1548 C CA . SER A 1 190 ? 36.709 -16.994 -41.211 1.00 37.91 190 SER A CA 1
ATOM 1549 C C . SER A 1 190 ? 36.575 -17.069 -39.683 1.00 37.91 190 SER A C 1
ATOM 1551 O O . SER A 1 190 ? 35.520 -17.469 -39.202 1.00 37.91 190 SER A O 1
ATOM 1553 N N . ASP A 1 191 ? 37.574 -16.621 -38.916 1.00 35.56 191 ASP A N 1
ATOM 1554 C CA . ASP A 1 191 ? 37.637 -16.882 -37.467 1.00 35.56 191 ASP A CA 1
ATOM 1555 C C . ASP A 1 191 ? 37.426 -15.650 -36.564 1.00 35.56 191 ASP A C 1
ATOM 1557 O O . ASP A 1 191 ? 37.641 -15.730 -35.361 1.00 35.56 191 ASP A O 1
ATOM 1561 N N . ILE A 1 192 ? 36.965 -14.511 -37.095 1.00 40.25 192 ILE A N 1
ATOM 1562 C CA . ILE A 1 192 ? 36.655 -13.318 -36.270 1.00 40.25 192 ILE A CA 1
ATOM 1563 C C . ILE A 1 192 ? 35.191 -13.265 -35.789 1.00 40.25 192 ILE A C 1
ATOM 1565 O O . ILE A 1 192 ? 34.870 -12.488 -34.896 1.00 40.25 192 ILE A O 1
ATOM 1569 N N . TRP A 1 193 ? 34.306 -14.124 -36.309 1.00 42.56 193 TRP A N 1
ATOM 1570 C CA . TRP A 1 193 ? 32.872 -14.106 -35.971 1.00 42.56 193 TRP A CA 1
ATOM 1571 C C . TRP A 1 193 ? 32.312 -15.466 -35.540 1.00 42.56 193 TRP A C 1
ATOM 1573 O O . TRP A 1 193 ? 31.178 -15.810 -35.865 1.00 42.56 193 TRP A O 1
ATOM 1583 N N . LYS A 1 194 ? 33.083 -16.237 -34.770 1.00 33.75 194 LYS A N 1
ATOM 1584 C CA . LYS A 1 194 ? 32.499 -17.221 -33.853 1.00 33.75 194 LYS A CA 1
ATOM 1585 C C . LYS A 1 194 ? 32.469 -16.607 -32.462 1.00 33.75 194 LYS A C 1
ATOM 1587 O O . LYS A 1 194 ? 33.435 -16.694 -31.716 1.00 33.75 194 LYS A O 1
ATOM 1592 N N . VAL A 1 195 ? 31.364 -15.942 -32.143 1.00 38.28 195 VAL A N 1
ATOM 1593 C CA . VAL A 1 195 ? 30.964 -15.794 -30.744 1.00 38.28 195 VAL A CA 1
ATOM 1594 C C . VAL A 1 195 ? 30.282 -17.111 -30.394 1.00 38.28 195 VAL A C 1
ATOM 1596 O O . VAL A 1 195 ? 29.270 -17.463 -30.999 1.00 38.28 195 VAL A O 1
ATOM 1599 N N . ASP A 1 196 ? 30.911 -17.878 -29.510 1.00 33.56 196 ASP A N 1
ATOM 1600 C CA . ASP A 1 196 ? 30.391 -19.138 -28.991 1.00 33.56 196 ASP A CA 1
ATOM 1601 C C . ASP A 1 196 ? 29.047 -18.907 -28.285 1.00 33.56 196 ASP A C 1
ATOM 1603 O O . ASP A 1 196 ? 28.983 -18.403 -27.167 1.00 33.56 196 ASP A O 1
ATOM 1607 N N . ASP A 1 197 ? 27.963 -19.310 -28.943 1.00 43.44 197 ASP A N 1
ATOM 1608 C CA . ASP A 1 197 ? 26.587 -19.263 -28.435 1.00 43.44 197 ASP A CA 1
ATOM 1609 C C . ASP A 1 197 ? 26.252 -20.531 -27.620 1.00 43.44 197 ASP A C 1
ATOM 1611 O O . ASP A 1 197 ? 25.225 -21.188 -27.803 1.00 43.44 197 ASP A O 1
ATOM 1615 N N . GLN A 1 198 ? 27.161 -20.946 -26.733 1.00 46.78 198 GLN A N 1
ATOM 1616 C CA . GLN A 1 198 ? 27.000 -22.158 -25.924 1.00 46.78 198 GLN A CA 1
ATOM 1617 C C . GLN A 1 198 ? 27.463 -21.941 -24.483 1.00 46.78 198 GLN A C 1
ATOM 1619 O O . GLN A 1 198 ? 28.497 -22.459 -24.083 1.00 46.78 198 GLN A O 1
ATOM 1624 N N . GLN A 1 199 ? 26.660 -21.208 -23.701 1.00 45.88 199 GLN A N 1
ATOM 1625 C CA . GLN A 1 199 ? 26.405 -21.451 -22.267 1.00 45.88 199 GLN A CA 1
ATOM 1626 C C . GLN A 1 199 ? 25.512 -20.342 -21.680 1.00 45.88 199 GLN A C 1
ATOM 1628 O O . GLN A 1 199 ? 26.021 -19.317 -21.251 1.00 45.88 199 GLN A O 1
ATOM 1633 N N . ALA A 1 200 ? 24.188 -20.558 -21.642 1.00 39.91 200 ALA A N 1
ATOM 1634 C CA . ALA A 1 200 ? 23.273 -20.027 -20.608 1.00 39.91 200 ALA A CA 1
ATOM 1635 C C . ALA A 1 200 ? 21.808 -20.459 -20.859 1.00 39.91 200 ALA A C 1
ATOM 1637 O O . ALA A 1 200 ? 20.902 -19.638 -20.963 1.00 39.91 200 ALA A O 1
ATOM 1638 N N . LEU A 1 201 ? 21.548 -21.766 -20.943 1.00 46.84 201 LEU A N 1
ATOM 1639 C CA . LEU A 1 201 ? 20.198 -22.323 -20.774 1.00 46.84 201 LEU A CA 1
ATOM 1640 C C . LEU A 1 201 ? 20.227 -23.325 -19.618 1.00 46.84 201 LEU A C 1
ATOM 1642 O O . LEU A 1 201 ? 20.234 -24.533 -19.820 1.00 46.84 201 LEU A O 1
ATOM 1646 N N . ALA A 1 202 ? 20.289 -22.804 -18.394 1.00 40.75 202 ALA A N 1
ATOM 1647 C CA . ALA A 1 202 ? 19.976 -23.549 -17.179 1.00 40.75 202 ALA A CA 1
ATOM 1648 C C . ALA A 1 202 ? 19.550 -22.559 -16.084 1.00 40.75 202 ALA A C 1
ATOM 1650 O O . ALA A 1 202 ? 20.360 -22.107 -15.279 1.00 40.75 202 ALA A O 1
ATOM 1651 N N . GLY A 1 203 ? 18.271 -22.177 -16.089 1.00 51.41 203 GLY A N 1
ATOM 1652 C CA . GLY A 1 203 ? 17.640 -21.569 -14.917 1.00 51.41 203 GLY A CA 1
ATOM 1653 C C . GLY A 1 203 ? 17.326 -22.647 -13.865 1.00 51.41 203 GLY A C 1
ATOM 1654 O O . GLY A 1 203 ? 17.115 -23.804 -14.237 1.00 51.41 203 GLY A O 1
ATOM 1655 N N . PRO A 1 204 ? 17.302 -22.309 -12.564 1.00 57.69 204 PRO A N 1
ATOM 1656 C CA . PRO A 1 204 ? 16.986 -23.264 -11.504 1.00 57.69 204 PRO A CA 1
ATOM 1657 C C . PRO A 1 204 ? 15.531 -23.765 -11.610 1.00 57.69 204 PRO A C 1
ATOM 1659 O O . PRO A 1 204 ? 14.678 -23.056 -12.153 1.00 57.69 204 PRO A O 1
ATOM 1662 N N . PRO A 1 205 ? 15.216 -24.969 -11.090 1.00 48.69 205 PRO A N 1
ATOM 1663 C CA . PRO A 1 205 ? 13.862 -25.509 -11.128 1.00 48.69 205 PRO A CA 1
ATOM 1664 C C . PRO A 1 205 ? 12.911 -24.615 -10.323 1.00 48.69 205 PRO A C 1
ATOM 1666 O O . PRO A 1 205 ? 13.195 -24.250 -9.182 1.00 48.69 205 PRO A O 1
ATOM 1669 N N . GLY A 1 206 ? 11.783 -24.255 -10.939 1.00 54.09 206 GLY A N 1
ATOM 1670 C CA . GLY A 1 206 ? 10.740 -23.456 -10.304 1.00 54.09 206 GLY A CA 1
ATOM 1671 C C . GLY A 1 206 ? 10.126 -24.154 -9.079 1.00 54.09 206 GLY A C 1
ATOM 1672 O O . GLY A 1 206 ? 10.154 -25.384 -8.987 1.00 54.09 206 GLY A O 1
ATOM 1673 N N . PRO A 1 207 ? 9.563 -23.389 -8.128 1.00 51.22 207 PRO A N 1
ATOM 1674 C CA . PRO A 1 207 ? 8.890 -23.951 -6.961 1.00 51.22 207 PRO A CA 1
ATOM 1675 C C . PRO A 1 207 ? 7.647 -24.765 -7.375 1.00 51.22 207 PRO A C 1
ATOM 1677 O O . PRO A 1 207 ? 7.052 -24.492 -8.423 1.00 51.22 207 PRO A O 1
ATOM 1680 N N . PRO A 1 208 ? 7.231 -25.769 -6.575 1.00 46.47 208 PRO A N 1
ATOM 1681 C CA . PRO A 1 208 ? 6.116 -26.636 -6.929 1.00 46.47 208 PRO A CA 1
ATOM 1682 C C . PRO A 1 208 ? 4.807 -25.843 -7.002 1.00 46.47 208 PRO A C 1
ATOM 1684 O O . PRO A 1 208 ? 4.535 -24.974 -6.175 1.00 46.47 208 PRO A O 1
ATOM 1687 N N . ALA A 1 209 ? 3.996 -26.173 -8.007 1.00 42.38 209 ALA A N 1
ATOM 1688 C CA . ALA A 1 209 ? 2.705 -25.558 -8.271 1.00 42.38 209 ALA A CA 1
ATOM 1689 C C . ALA A 1 209 ? 1.803 -25.569 -7.024 1.00 42.38 209 ALA A C 1
ATOM 1691 O O . ALA A 1 209 ? 1.390 -26.629 -6.546 1.00 42.38 209 ALA A O 1
ATOM 1692 N N . CYS A 1 210 ? 1.436 -24.381 -6.536 1.00 34.50 210 CYS A N 1
ATOM 1693 C CA . CYS A 1 210 ? 0.302 -24.238 -5.634 1.00 34.50 210 CYS A CA 1
ATOM 1694 C C . CYS A 1 210 ? -0.970 -24.617 -6.398 1.00 34.50 210 CYS A C 1
ATOM 1696 O O . CYS A 1 210 ? -1.425 -23.924 -7.305 1.00 34.50 210 CYS A O 1
ATOM 1698 N N . ARG A 1 211 ? -1.510 -25.774 -6.025 1.00 38.88 211 ARG A N 1
ATOM 1699 C CA . ARG A 1 211 ? -2.785 -26.337 -6.461 1.00 38.88 211 ARG A CA 1
ATOM 1700 C C . ARG A 1 211 ? -3.887 -25.295 -6.241 1.00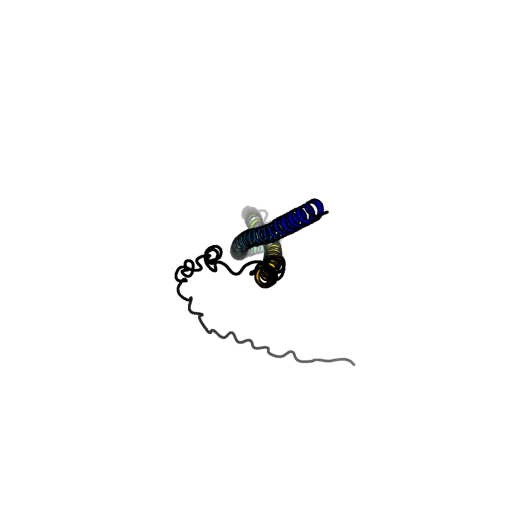 38.88 211 ARG A C 1
ATOM 1702 O O . ARG A 1 211 ? -4.237 -25.006 -5.101 1.00 38.88 211 ARG A O 1
ATOM 1709 N N . MET A 1 212 ? -4.426 -24.733 -7.321 1.00 37.50 212 MET A N 1
ATOM 1710 C CA . MET A 1 212 ? -5.623 -23.895 -7.261 1.00 37.50 212 MET A CA 1
ATOM 1711 C C . MET A 1 212 ? -6.762 -24.727 -6.668 1.00 37.50 212 MET A C 1
ATOM 1713 O O . MET A 1 212 ? -7.194 -25.720 -7.256 1.00 37.50 212 MET A O 1
ATOM 1717 N N . PHE A 1 213 ? -7.217 -24.341 -5.479 1.00 34.06 213 PHE A N 1
ATOM 1718 C CA . PHE A 1 213 ? -8.428 -24.872 -4.874 1.00 34.06 213 PHE A CA 1
ATOM 1719 C C . PHE A 1 213 ? -9.613 -24.305 -5.662 1.00 34.06 213 PHE A C 1
ATOM 1721 O O . PHE A 1 213 ? -10.006 -23.152 -5.499 1.00 34.06 213 PHE A O 1
ATOM 1728 N N . VAL A 1 214 ? -10.129 -25.103 -6.594 1.00 41.00 214 VAL A N 1
ATOM 1729 C CA . VAL A 1 214 ? -11.354 -24.795 -7.326 1.00 41.00 214 VAL A CA 1
ATOM 1730 C C . VAL A 1 214 ? -12.536 -25.092 -6.411 1.00 41.00 214 VAL A C 1
ATOM 1732 O O . VAL A 1 214 ? -12.767 -26.240 -6.047 1.00 41.00 214 VAL A O 1
ATOM 1735 N N . GLY A 1 215 ? -13.321 -24.057 -6.117 1.00 34.22 215 GLY A N 1
ATOM 1736 C CA . GLY A 1 215 ? -14.743 -24.206 -5.828 1.00 34.22 215 GLY A CA 1
ATOM 1737 C C . GLY A 1 215 ? -15.142 -24.108 -4.360 1.00 34.22 215 GLY A C 1
ATOM 1738 O O . GLY A 1 215 ? -15.137 -25.087 -3.624 1.00 34.22 215 GLY A O 1
ATOM 1739 N N . SER A 1 216 ? -15.685 -22.952 -3.988 1.00 35.06 216 SER A N 1
ATOM 1740 C CA . SER A 1 216 ? -16.938 -22.916 -3.233 1.00 35.06 216 SER A CA 1
ATOM 1741 C C . SER A 1 216 ? -17.757 -21.706 -3.669 1.00 35.06 216 SER A C 1
ATOM 1743 O O . SER A 1 216 ? -17.507 -20.561 -3.319 1.00 35.06 216 SER A O 1
ATOM 1745 N N . ARG A 1 217 ? -18.691 -22.056 -4.548 1.00 44.94 217 ARG A N 1
ATOM 1746 C CA . ARG A 1 217 ? -19.953 -21.421 -4.913 1.00 44.94 217 ARG A CA 1
ATOM 1747 C C . ARG A 1 217 ? -20.491 -20.527 -3.779 1.00 44.94 217 ARG A C 1
ATOM 1749 O O . ARG A 1 217 ? -20.870 -21.052 -2.737 1.00 44.94 217 ARG A O 1
ATOM 1756 N N . PHE A 1 218 ? -20.563 -19.216 -4.001 1.00 33.12 218 PHE A N 1
ATOM 1757 C CA . PHE A 1 218 ? -21.469 -18.346 -3.253 1.00 33.12 218 PHE A CA 1
ATOM 1758 C C . PHE A 1 218 ? -22.569 -17.893 -4.207 1.00 33.12 218 PHE A C 1
ATOM 1760 O O . PHE A 1 218 ? -22.319 -17.203 -5.193 1.00 33.12 218 PHE A O 1
ATOM 1767 N N . SER A 1 219 ? -23.766 -18.398 -3.935 1.00 44.09 219 SER A N 1
ATOM 1768 C CA . SER A 1 219 ? -25.023 -17.990 -4.541 1.00 44.09 219 SER A CA 1
ATOM 1769 C C . SER A 1 219 ? -25.455 -16.650 -3.939 1.00 44.09 219 SER A C 1
ATOM 1771 O O . SER A 1 219 ? -25.484 -16.518 -2.721 1.00 44.09 219 SER A O 1
ATOM 1773 N N . GLY A 1 220 ? -25.819 -15.692 -4.785 1.00 33.91 220 GLY A N 1
ATOM 1774 C CA . GLY A 1 220 ? -26.814 -14.650 -4.505 1.00 33.91 220 GLY A CA 1
ATOM 1775 C C . GLY A 1 220 ? -27.652 -14.580 -5.784 1.00 33.91 220 GLY A C 1
ATOM 1776 O O . GLY A 1 220 ? -27.078 -14.454 -6.859 1.00 33.91 220 GLY A O 1
ATOM 1777 N N . GLU A 1 221 ? -28.942 -14.906 -5.834 1.00 38.50 221 GLU A N 1
ATOM 1778 C CA . GLU A 1 221 ? -30.051 -14.496 -4.965 1.00 38.50 221 GLU A CA 1
ATOM 1779 C C . GLU A 1 221 ? -30.225 -12.970 -4.980 1.00 38.50 221 GLU A C 1
ATOM 1781 O O . GLU A 1 221 ? -29.985 -12.281 -3.998 1.00 38.50 221 GLU A O 1
ATOM 1786 N N . GLU A 1 222 ? -30.636 -12.445 -6.139 1.00 33.16 222 GLU A N 1
ATOM 1787 C CA . GLU A 1 222 ? -31.372 -11.183 -6.212 1.00 33.16 222 GLU A CA 1
ATOM 1788 C C . GLU A 1 222 ? -32.864 -11.502 -6.342 1.00 33.16 222 GLU A C 1
ATOM 1790 O O . GLU A 1 222 ? -33.375 -11.875 -7.400 1.00 33.16 222 GLU A O 1
ATOM 1795 N N . CYS A 1 223 ? -33.540 -11.398 -5.198 1.00 35.31 223 CYS A N 1
ATOM 1796 C CA . CYS A 1 223 ? -34.981 -11.241 -5.082 1.00 35.31 223 CYS A CA 1
ATOM 1797 C C . CYS A 1 223 ? -35.388 -9.829 -5.525 1.00 35.31 223 CYS A C 1
ATOM 1799 O O . CYS A 1 223 ? -34.650 -8.863 -5.339 1.00 35.31 223 CYS A O 1
ATOM 1801 N N . GLY A 1 224 ? -36.570 -9.744 -6.134 1.00 35.25 224 GLY A N 1
ATOM 1802 C CA . GLY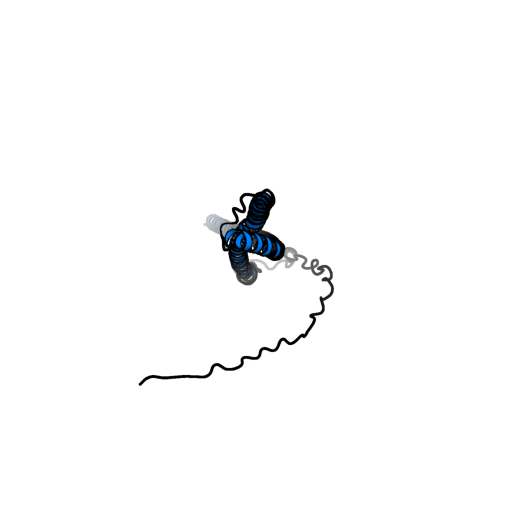 A 1 224 ? -37.052 -8.579 -6.859 1.00 35.25 224 GLY A CA 1
ATOM 1803 C C . GLY A 1 224 ? -37.388 -7.341 -6.026 1.00 35.25 224 GLY A C 1
ATOM 1804 O O . GLY A 1 224 ? -37.659 -7.398 -4.830 1.00 35.25 224 GLY A O 1
ATOM 1805 N N . GLY A 1 225 ? -37.423 -6.214 -6.735 1.00 36.16 225 GLY A N 1
ATOM 1806 C CA . GLY A 1 225 ? -38.095 -4.991 -6.321 1.00 36.16 225 GLY A CA 1
ATOM 1807 C C . GLY A 1 225 ? -39.356 -4.804 -7.157 1.00 36.16 225 GLY A C 1
ATOM 1808 O O . GLY A 1 225 ? -39.282 -4.602 -8.369 1.00 36.16 225 GLY A O 1
ATOM 1809 N N . GLU A 1 226 ? -40.504 -4.917 -6.495 1.00 41.28 226 GLU A N 1
ATOM 1810 C CA . GLU A 1 226 ? -41.826 -4.578 -7.008 1.00 41.28 226 GLU A CA 1
ATOM 1811 C C . GLU A 1 226 ? -41.895 -3.116 -7.458 1.00 41.28 226 GLU A C 1
ATOM 1813 O O . GLU A 1 226 ? -41.382 -2.204 -6.809 1.00 41.28 226 GLU A O 1
ATOM 1818 N N . GLY A 1 227 ? -42.598 -2.898 -8.567 1.00 42.88 227 GLY A N 1
ATOM 1819 C CA . GLY A 1 227 ? -43.092 -1.586 -8.933 1.00 42.88 227 GLY A CA 1
ATOM 1820 C C . GLY A 1 227 ? -44.268 -1.182 -8.047 1.00 42.88 227 GLY A C 1
ATOM 1821 O O . GLY A 1 227 ? -45.205 -1.954 -7.840 1.00 42.88 227 GLY A O 1
ATOM 1822 N N . HIS A 1 228 ? -44.274 0.075 -7.617 1.00 43.31 228 HIS A N 1
ATOM 1823 C CA . HIS A 1 228 ? -45.525 0.782 -7.396 1.00 43.31 228 HIS A CA 1
ATOM 1824 C C . HIS A 1 228 ? -45.409 2.209 -7.923 1.00 43.31 228 HIS A C 1
ATOM 1826 O O . HIS A 1 228 ? -44.802 3.092 -7.324 1.00 43.31 228 HIS A O 1
ATOM 1832 N N . LEU A 1 229 ? -45.976 2.369 -9.114 1.00 44.47 229 LEU A N 1
ATOM 1833 C CA . LEU A 1 229 ? -46.329 3.620 -9.752 1.00 44.47 229 LEU A CA 1
ATOM 1834 C C . LEU A 1 229 ? -47.676 4.051 -9.159 1.00 44.47 229 LEU A C 1
ATOM 1836 O O . LEU A 1 229 ? -48.671 3.362 -9.368 1.00 44.47 229 LEU A O 1
ATOM 1840 N N . LEU A 1 230 ? -47.716 5.170 -8.441 1.00 48.94 230 LEU A N 1
ATOM 1841 C CA . LEU A 1 230 ? -48.962 5.884 -8.168 1.00 48.94 230 LEU A CA 1
ATOM 1842 C C . LEU A 1 230 ? -48.766 7.350 -8.540 1.00 48.94 230 LEU A C 1
ATOM 1844 O O . LEU A 1 230 ? -48.123 8.110 -7.822 1.00 48.94 230 LEU A O 1
ATOM 1848 N N . ASP A 1 231 ? -49.338 7.699 -9.686 1.00 51.41 231 ASP A N 1
ATOM 1849 C CA . ASP A 1 231 ? -49.639 9.057 -10.108 1.00 51.41 231 ASP A CA 1
ATOM 1850 C C . ASP A 1 231 ? -51.142 9.089 -10.442 1.00 51.41 231 ASP A C 1
ATOM 1852 O O . ASP A 1 231 ? -51.587 8.318 -11.298 1.00 51.41 231 ASP A O 1
ATOM 1856 N N . LYS A 1 232 ? -51.856 10.024 -9.793 1.00 48.62 232 LYS A N 1
ATOM 1857 C CA . LYS A 1 232 ? -53.269 10.449 -9.956 1.00 48.62 232 LYS A CA 1
ATOM 1858 C C . LYS A 1 232 ? -54.383 9.640 -9.289 1.00 48.62 232 LYS A C 1
ATOM 1860 O O . LYS A 1 232 ? -54.583 8.456 -9.620 1.00 48.62 232 LYS A O 1
#

pLDDT: mean 79.16, std 23.73, range [33.12, 98.56]

Organism: Lynx pardinus (NCBI:txid191816)

Foldseek 3Di:
DVVVVVVVVVVVVVVVVVVVVVLVVVLVVVLVVLVVVLVVLVVVLVVLVVVLVVLVVLLVVLVVLLVVLVVVLVVLVVVLVVLVVVLVVLVPDPDPPPPPDPVNVVSVVVNVVSVVVNVVSVVVSVVSVVVSVVSVVVSVVSVVVSVVSVVVSCCSPVPVVVVSVDRPDPPDPPPPPDPPDDDDDPDDDPPPPPPPPDDDDDDPDDDDDDPPPDDDDDDDDDDDDDDDDDDD

Sequence (232 aa):
MWANSIQLWEEAENLFKTLSDQMWKQFTNTNLAFSACISEVTDLKNKLQTQLAKTLQEIFQAENTIMLLERSIMAKEGPLNVAQMRLECRTWRPNMELCRDIPQFKLMNEVFTIDGTWQTPRLRLWETQDMLQLLVMTKCQLEHELAVKANTLCIDTEKCMNMHKTFPCTLRLCQRMRPFGDNHLLSLGSDIWKVDDQQALAGPPGPPACRMFVGSRFSGEECGGEGHLLDK

Radius of gyration: 40.6 Å; chains: 1; bounding box: 103×42×110 Å